Protein AF-F7J981-F1 (afdb_monomer)

Sequence (209 aa):
HSVEDIAQNRLSKEKLERLKTVKNGTRYGQSSLATAMTQVKLAASLSASLVWLTGGLGVVHLLIKETIPSWFLSTDKSDREQRPSDLVAELRGHALAYFVVLCGAFAWGVDSRSSASKRRRQAILGSHLEFIASVLDGKISVGCETATWRTYISGLVSLMVSCLPLWVTEIDTEVLKSVSSGLRKWGKEELAIVLLSLGGLRTMDYAAD

Secondary structure (DSSP, 8-state):
--HHHHHHHHHHHHHHHHTT-SS--SHHHHHHHHHHHHHHHHHHHHHHHHHHHHHHHHHHHHIIIIIHHHHHH----S-GGGPPPHHHHHHHHHHHHHHHHHHHHHHH-SS---HHHHHHHHHHHHHHHHHHHHHHTTSS---S-HHHHHHHHHHHHHHHHHH-HHHHTTS-HHHHHHHHHHHHTTT-HHHHHHHHHHTT--S-SSS--

Foldseek 3Di:
DPLCVLVVVVVVVVVVVVVPDPDDPPPPNVVSVVVSLVVLLVLLLVLLVCCCVPPNQVSLLCCQQPVVLVQFADQDPPDPPCDDDLVSLLSLLLSLLSNNVSNLCSRQNQPDPDPVSLVSLAVRVQNSLVSVLCVLVVVGDTNDDPSNNVSNLVSNLVCCLPRRLVSLCSYDLVSLQSSLSSCVVVVNNVSSVSSNVSPPNPPDPPPDD

Organism: Arabidopsis halleri subsp. gemmifera (NCBI:txid63677)

Solvent-accessible surface area (backbone atoms only — not comparable to full-atom values): 11299 Å² total; per-residue (Å²): 132,54,66,62,52,52,42,48,54,49,53,51,52,50,54,59,44,63,78,70,54,95,81,75,86,64,80,65,58,56,57,56,51,53,53,48,50,52,52,34,52,50,52,18,52,52,52,24,49,50,45,44,75,75,46,34,61,65,46,45,48,46,40,56,53,47,49,51,54,50,53,39,49,39,65,74,78,75,62,84,89,62,71,74,56,66,66,45,30,33,50,45,8,41,25,53,18,53,22,55,53,47,30,48,35,73,65,40,40,65,86,47,81,47,68,72,32,45,54,51,48,38,63,38,55,35,56,38,41,47,52,50,17,34,42,53,72,63,80,42,80,70,34,53,58,70,49,19,58,53,32,18,52,55,38,36,51,51,47,34,64,75,71,25,46,70,59,44,58,57,44,61,60,66,43,50,49,40,42,21,54,33,32,42,78,70,73,35,47,73,60,23,50,52,47,39,60,46,36,68,53,73,93,80,83,88,86,86,131

InterPro domains:
  IPR039638 Mediator of RNA polymerase II transcription subunit 33A/B [PTHR33739] (1-209)
  IPR060620 Mediator of RNA polymerase II transcription subunit 33, C-terminal domain [PF27769] (1-172)

Mean predicted aligned error: 9.16 Å

Radius of gyration: 18.72 Å; Cα contacts (8 Å, |Δi|>4): 218; chains: 1; bounding box: 54×53×45 Å

pLDDT: mean 84.15, std 17.32, range [34.09, 97.94]

Structure (mmCIF, N/CA/C/O backbone):
data_AF-F7J981-F1
#
_entry.id   AF-F7J981-F1
#
loop_
_atom_site.group_PDB
_atom_site.id
_atom_site.type_symbol
_atom_site.label_atom_id
_atom_site.label_alt_id
_atom_site.label_comp_id
_atom_site.label_asym_id
_atom_site.label_entity_id
_atom_site.label_seq_id
_atom_site.pdbx_PDB_ins_code
_atom_site.Cartn_x
_atom_site.Cartn_y
_atom_site.Cartn_z
_atom_site.occupancy
_atom_site.B_iso_or_equiv
_atom_site.auth_seq_id
_atom_site.auth_comp_id
_atom_site.auth_asym_id
_atom_site.auth_atom_id
_atom_site.pdbx_PDB_model_num
ATOM 1 N N . HIS A 1 1 ? -7.808 20.205 8.267 1.00 51.38 1 HIS A N 1
ATOM 2 C CA . HIS A 1 1 ? -8.357 18.957 7.705 1.00 51.38 1 HIS A CA 1
ATOM 3 C C . HIS A 1 1 ? -7.371 17.815 7.859 1.00 51.38 1 HIS A C 1
ATOM 5 O O . HIS A 1 1 ? -6.728 17.423 6.893 1.00 51.38 1 HIS A O 1
ATOM 11 N N . SER A 1 2 ? -7.276 17.289 9.085 1.00 75.75 2 SER A N 1
ATOM 12 C CA . SER A 1 2 ? -6.809 15.917 9.324 1.00 75.75 2 SER A CA 1
ATOM 13 C C . SER A 1 2 ? -7.890 14.904 8.907 1.00 75.75 2 SER A C 1
ATOM 15 O O . SER A 1 2 ? -9.028 15.280 8.599 1.00 75.75 2 SER A O 1
ATOM 17 N N . VAL A 1 3 ? -7.553 13.613 8.939 1.00 67.56 3 VAL A N 1
ATOM 18 C CA . VAL A 1 3 ? -8.527 12.515 8.811 1.00 67.56 3 VAL A CA 1
ATOM 19 C C . VAL A 1 3 ? -9.516 12.538 9.985 1.00 67.56 3 VAL A C 1
ATOM 21 O O . VAL A 1 3 ? -10.704 12.274 9.797 1.00 67.56 3 VAL A O 1
ATOM 24 N N . GLU A 1 4 ? -9.058 12.964 11.164 1.00 74.81 4 GLU A N 1
ATOM 25 C CA . GLU A 1 4 ? -9.865 13.293 12.341 1.00 74.81 4 GLU A CA 1
ATOM 26 C C . GLU A 1 4 ? -10.984 14.271 11.989 1.00 74.81 4 GLU A C 1
ATOM 28 O O . GLU A 1 4 ? -12.146 13.935 12.188 1.00 74.81 4 GLU A O 1
ATOM 33 N N . ASP A 1 5 ? -10.671 15.433 11.408 1.00 75.12 5 ASP A N 1
ATOM 34 C CA . ASP A 1 5 ? -11.667 16.453 11.054 1.00 75.12 5 ASP A CA 1
ATOM 35 C C . ASP A 1 5 ? -12.732 15.889 10.099 1.00 75.12 5 ASP A C 1
ATOM 37 O O . ASP A 1 5 ? -13.922 16.165 10.252 1.00 75.12 5 ASP A O 1
ATOM 41 N N . ILE A 1 6 ? -12.314 15.078 9.118 1.00 75.75 6 ILE A N 1
ATOM 42 C CA . ILE A 1 6 ? -13.204 14.431 8.138 1.00 75.75 6 ILE A CA 1
ATOM 43 C C . ILE A 1 6 ? -14.164 13.464 8.852 1.00 75.75 6 ILE A C 1
ATOM 45 O O . ILE A 1 6 ? -15.381 13.503 8.640 1.00 75.75 6 ILE A O 1
ATOM 49 N N . ALA A 1 7 ? -13.637 12.619 9.738 1.00 71.75 7 ALA A N 1
ATOM 50 C CA . ALA A 1 7 ? -14.422 11.633 10.470 1.00 71.75 7 ALA A CA 1
ATOM 51 C C . ALA A 1 7 ? -15.294 12.259 11.577 1.00 71.75 7 ALA A C 1
ATOM 53 O O . ALA A 1 7 ? -16.444 11.855 11.751 1.00 71.75 7 ALA A O 1
ATOM 54 N N . GLN A 1 8 ? -14.806 13.283 12.281 1.00 72.00 8 GLN A N 1
ATOM 55 C CA . GLN A 1 8 ? -15.567 14.047 13.274 1.00 72.00 8 GLN A CA 1
ATOM 56 C C . GLN A 1 8 ? -16.724 14.810 12.623 1.00 72.00 8 GLN A C 1
ATOM 58 O O . GLN A 1 8 ? -17.833 14.780 13.151 1.00 72.00 8 GLN A O 1
ATOM 63 N N . ASN A 1 9 ? -16.516 15.414 11.447 1.00 70.06 9 ASN A N 1
ATOM 64 C CA . ASN A 1 9 ? -17.574 16.083 10.681 1.00 70.06 9 ASN A CA 1
ATOM 65 C C . ASN A 1 9 ? -18.645 15.084 10.187 1.00 70.06 9 ASN A C 1
ATOM 67 O O . ASN A 1 9 ? -19.838 15.388 10.169 1.00 70.06 9 ASN A O 1
ATOM 71 N N . ARG A 1 10 ? -18.263 13.831 9.889 1.00 67.19 10 ARG A N 1
ATOM 72 C CA . ARG A 1 10 ? -19.236 12.743 9.685 1.00 67.19 10 ARG A CA 1
ATOM 73 C C . ARG A 1 10 ? -19.979 12.388 10.981 1.00 67.19 10 ARG A C 1
ATOM 75 O O . ARG A 1 10 ? -21.197 12.241 10.948 1.00 67.19 10 ARG A O 1
ATOM 82 N N . LEU A 1 11 ? -19.284 12.237 12.111 1.00 63.72 11 LEU A N 1
ATOM 83 C CA . LEU A 1 11 ? -19.888 11.854 13.398 1.00 63.72 11 LEU A CA 1
ATOM 84 C C . LEU A 1 11 ? -20.842 12.924 13.953 1.00 63.72 11 LEU A C 1
ATOM 86 O O . LEU A 1 11 ? -21.892 12.576 14.494 1.00 63.72 11 LEU A O 1
ATOM 90 N N . SER A 1 12 ? -20.521 14.211 13.799 1.00 64.12 12 SER A N 1
ATOM 91 C CA . SER A 1 12 ? -21.404 15.319 14.180 1.00 64.12 12 SER A CA 1
ATOM 92 C C . SER A 1 12 ? -22.647 15.363 13.291 1.00 64.12 12 SER A C 1
ATOM 94 O O . SER A 1 12 ? -23.761 15.433 13.812 1.00 64.12 12 SER A O 1
ATOM 96 N N . LYS A 1 13 ? -22.483 15.214 11.969 1.00 63.94 13 LYS A N 1
ATOM 97 C CA . LYS A 1 13 ? -23.593 15.122 11.012 1.00 63.94 13 LYS A CA 1
ATOM 98 C C . LYS A 1 13 ? -24.486 13.905 11.275 1.00 63.94 13 LYS A C 1
ATOM 100 O O . LYS A 1 13 ? -25.704 14.032 11.254 1.00 63.94 13 LYS A O 1
ATOM 105 N N . GLU A 1 14 ? -23.911 12.745 11.595 1.00 61.19 14 GLU A N 1
ATOM 106 C CA . GLU A 1 14 ? -24.690 11.549 11.936 1.00 61.19 14 GLU A CA 1
ATOM 107 C C . GLU A 1 14 ? -25.466 11.726 13.254 1.00 61.19 14 GLU A C 1
ATOM 109 O O . GLU A 1 14 ? -26.645 11.382 13.314 1.00 61.19 14 GLU A O 1
ATOM 114 N N . LYS A 1 15 ? -24.863 12.327 14.293 1.00 60.56 15 LYS A N 1
ATOM 115 C CA . LYS A 1 15 ? -25.572 12.675 15.541 1.00 60.56 15 LYS A CA 1
ATOM 116 C C . LYS A 1 15 ? -26.711 13.675 15.298 1.00 60.56 15 LYS A C 1
ATOM 118 O O . LYS A 1 15 ? -27.812 13.473 15.809 1.00 60.56 15 LYS A O 1
ATOM 123 N N . LEU A 1 16 ? -26.465 14.716 14.501 1.00 60.66 16 LEU A N 1
ATOM 124 C CA . LEU A 1 16 ? -27.442 15.763 14.186 1.00 60.66 16 LEU A CA 1
ATOM 125 C C . LEU A 1 16 ? -28.653 15.226 13.406 1.00 60.66 16 LEU A C 1
ATOM 127 O O . LEU A 1 16 ? -29.770 15.681 13.639 1.00 60.66 16 LEU A O 1
ATOM 131 N N . GLU A 1 17 ? -28.457 14.249 12.518 1.00 55.06 17 GLU A N 1
ATOM 132 C CA . GLU A 1 17 ? -29.555 13.634 11.761 1.00 55.06 17 GLU A CA 1
ATOM 133 C C . GLU A 1 17 ? -30.239 12.476 12.512 1.00 55.06 17 GLU A C 1
ATOM 135 O O . GLU A 1 17 ? -31.452 12.304 12.367 1.00 55.06 17 GLU A O 1
ATOM 140 N N . ARG A 1 18 ? -29.537 11.740 13.393 1.00 55.94 18 ARG A N 1
ATOM 141 C CA . ARG A 1 18 ? -30.171 10.787 14.336 1.00 55.94 18 ARG A CA 1
ATOM 142 C C . ARG A 1 18 ? -31.179 11.479 15.267 1.00 55.94 18 ARG A C 1
ATOM 144 O O . ARG A 1 18 ? -32.192 10.878 15.602 1.00 55.94 18 ARG A O 1
ATOM 151 N N . LEU A 1 19 ? -30.948 12.747 15.621 1.00 55.22 19 LEU A N 1
ATOM 152 C CA . LEU A 1 19 ? -31.900 13.589 16.366 1.00 55.22 19 LEU A CA 1
ATOM 153 C C . LEU A 1 19 ? -33.122 14.048 15.540 1.00 55.22 19 LEU A C 1
ATOM 155 O O . LEU A 1 19 ? -34.068 14.582 16.112 1.00 55.22 19 LEU A O 1
ATOM 159 N N . LYS A 1 20 ? -33.123 13.849 14.213 1.00 54.41 20 LYS A N 1
ATOM 160 C CA . LYS A 1 20 ? -34.198 14.284 13.299 1.00 54.41 20 LYS A CA 1
ATOM 161 C C . LYS A 1 20 ? -34.949 13.137 12.616 1.00 54.41 20 LYS A C 1
ATOM 163 O O . LYS A 1 20 ? -36.080 13.332 12.180 1.00 54.41 20 LYS A O 1
ATOM 168 N N . THR A 1 21 ? -34.338 11.957 12.462 1.00 45.12 21 THR A N 1
ATOM 169 C CA . THR A 1 21 ? -34.838 10.913 11.546 1.00 45.12 21 THR A CA 1
ATOM 170 C C . THR A 1 21 ? -35.186 9.589 12.228 1.00 45.12 21 THR A C 1
ATOM 172 O O . THR A 1 21 ? -34.428 8.628 12.222 1.00 45.12 21 THR A O 1
ATOM 175 N N . VAL A 1 22 ? -36.433 9.484 12.693 1.00 52.25 22 VAL A N 1
ATOM 176 C CA . VAL A 1 22 ? -37.041 8.213 13.147 1.00 52.25 22 VAL A CA 1
ATOM 177 C C . VAL A 1 22 ? -37.506 7.324 11.965 1.00 52.25 22 VAL A C 1
ATOM 179 O O . VAL A 1 22 ? -37.955 6.204 12.179 1.00 52.25 22 VAL A O 1
ATOM 182 N N . LYS A 1 23 ? -37.415 7.786 10.698 1.00 50.34 23 LYS A N 1
ATOM 183 C CA . LYS A 1 23 ? -38.175 7.187 9.572 1.00 50.34 23 LYS A CA 1
ATOM 184 C C . LYS A 1 23 ? -37.406 6.656 8.340 1.00 50.34 23 LYS A C 1
ATOM 186 O O . LYS A 1 23 ? -38.011 5.910 7.582 1.00 50.34 23 LYS A O 1
ATOM 191 N N . ASN A 1 24 ? -36.128 6.981 8.093 1.00 48.69 24 ASN A N 1
ATOM 192 C CA . ASN A 1 24 ? -35.424 6.562 6.853 1.00 48.69 24 ASN A CA 1
ATOM 193 C C . ASN A 1 24 ? -33.933 6.224 7.084 1.00 48.69 24 ASN A C 1
ATOM 195 O O . ASN A 1 24 ? -33.072 7.091 6.970 1.00 48.69 24 ASN A O 1
ATOM 199 N N . GLY A 1 25 ? -33.619 4.959 7.396 1.00 49.47 25 GLY A N 1
ATOM 200 C CA . GLY A 1 25 ? -32.324 4.584 7.992 1.00 49.47 25 GLY A CA 1
ATOM 201 C C . GLY A 1 25 ? -31.138 4.242 7.070 1.00 49.47 25 GLY A C 1
ATOM 202 O O . GLY A 1 25 ? -30.007 4.274 7.544 1.00 49.47 25 GLY A O 1
ATOM 203 N N . THR A 1 26 ? -31.331 3.891 5.790 1.00 52.47 26 THR A N 1
ATOM 204 C CA . THR A 1 26 ? -30.270 3.207 5.001 1.00 52.47 26 THR A CA 1
ATOM 205 C C . THR A 1 26 ? -29.599 4.046 3.906 1.00 52.47 26 THR A C 1
ATOM 207 O O . THR A 1 26 ? -28.371 4.078 3.829 1.00 52.47 26 THR A O 1
ATOM 210 N N . ARG A 1 27 ? -30.356 4.761 3.059 1.00 48.97 27 ARG A N 1
ATOM 211 C CA . ARG A 1 27 ? -29.793 5.457 1.875 1.00 48.97 27 ARG A CA 1
ATOM 212 C C . ARG A 1 27 ? -28.850 6.633 2.187 1.00 48.97 27 ARG A C 1
ATOM 214 O O . ARG A 1 27 ? -28.020 6.966 1.347 1.00 48.97 27 ARG A O 1
ATOM 221 N N . TYR A 1 28 ? -28.952 7.264 3.359 1.00 47.00 28 TYR A N 1
ATOM 222 C CA . TYR A 1 28 ? -28.184 8.482 3.681 1.00 47.00 28 TYR A CA 1
ATOM 223 C C . TYR A 1 28 ? -26.771 8.207 4.239 1.00 47.00 28 TYR A C 1
ATOM 225 O O . TYR A 1 28 ? -25.877 9.042 4.113 1.00 47.0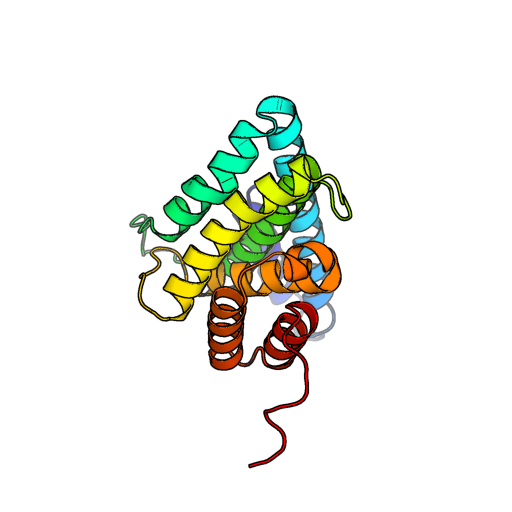0 28 TYR A O 1
ATOM 233 N N . GLY A 1 29 ? -26.527 7.024 4.817 1.00 56.34 29 GLY A N 1
ATOM 234 C CA . GLY A 1 29 ? -25.206 6.670 5.355 1.00 56.34 29 GLY A CA 1
ATOM 235 C C . GLY A 1 29 ? -24.142 6.469 4.268 1.00 56.34 29 GLY A C 1
ATOM 236 O O . GLY A 1 29 ? -22.991 6.878 4.435 1.00 56.34 29 GLY A O 1
ATOM 237 N N . GLN A 1 30 ? -24.536 5.886 3.130 1.00 56.22 30 GLN A N 1
ATOM 238 C CA . GLN A 1 30 ? -23.632 5.570 2.018 1.00 56.22 30 GLN A CA 1
ATOM 239 C C . GLN A 1 30 ? -23.119 6.823 1.296 1.00 56.22 30 GLN A C 1
ATOM 241 O O . GLN A 1 30 ? -21.927 6.906 0.998 1.00 56.22 30 GLN A O 1
ATOM 246 N N . SER A 1 31 ? -23.973 7.829 1.068 1.00 60.16 31 SER A N 1
ATOM 247 C CA . SER A 1 31 ? -23.547 9.089 0.443 1.00 60.16 31 SER A CA 1
ATOM 248 C C . SER A 1 31 ? -22.525 9.831 1.308 1.00 60.16 31 SER A C 1
ATOM 250 O O . SER A 1 31 ? -21.524 10.317 0.786 1.00 60.16 31 SER A O 1
ATOM 252 N N . SER A 1 32 ? -22.700 9.834 2.635 1.00 74.75 32 SER A N 1
ATOM 253 C CA . SER A 1 32 ? -21.731 10.447 3.550 1.00 74.75 32 SER A CA 1
ATOM 254 C C . SER A 1 32 ? -20.385 9.711 3.599 1.00 74.75 32 SER A C 1
ATOM 256 O O . SER A 1 32 ? -19.359 10.364 3.796 1.00 74.75 32 SER A O 1
ATOM 258 N N . LEU A 1 33 ? -20.360 8.383 3.422 1.00 79.31 33 LEU A N 1
ATOM 259 C CA . LEU A 1 33 ? -19.111 7.618 3.314 1.00 79.31 33 LEU A CA 1
ATOM 260 C C . LEU A 1 33 ? -18.395 7.901 1.985 1.00 79.31 33 LEU A C 1
ATOM 262 O O . LEU A 1 33 ? -17.182 8.106 1.977 1.00 79.31 33 LEU A O 1
ATOM 266 N N . ALA A 1 34 ? -19.139 7.989 0.878 1.00 82.81 34 ALA A N 1
ATOM 267 C CA . ALA A 1 34 ? -18.585 8.369 -0.420 1.00 82.81 34 ALA A CA 1
ATOM 268 C C . ALA A 1 34 ? -17.949 9.772 -0.381 1.00 82.81 34 ALA A C 1
ATOM 270 O O . ALA A 1 34 ? -16.833 9.949 -0.867 1.00 82.81 34 ALA A O 1
ATOM 271 N N . THR A 1 35 ? -18.595 10.755 0.265 1.00 86.12 35 THR A N 1
ATOM 272 C CA . THR A 1 35 ? -18.009 12.094 0.470 1.00 86.12 35 THR A CA 1
ATOM 273 C C . THR A 1 35 ? -16.707 12.040 1.276 1.00 86.12 35 THR A C 1
ATOM 275 O O . THR A 1 35 ? -15.719 12.644 0.858 1.00 86.12 35 THR A O 1
ATOM 278 N N . ALA A 1 36 ? -16.676 11.293 2.387 1.00 86.44 36 ALA A N 1
ATOM 279 C CA . ALA A 1 36 ? -15.470 11.139 3.204 1.00 86.44 36 ALA A CA 1
ATOM 280 C C . ALA A 1 36 ? -14.321 10.478 2.417 1.00 86.44 36 ALA A C 1
ATOM 282 O O . ALA A 1 36 ? -13.186 10.945 2.480 1.00 86.44 36 ALA A O 1
ATOM 283 N N . MET A 1 37 ? -14.615 9.458 1.602 1.00 91.06 37 MET A N 1
ATOM 284 C CA . MET A 1 37 ? -13.621 8.827 0.725 1.00 91.06 37 MET A CA 1
ATOM 285 C C . MET A 1 37 ? -13.095 9.774 -0.356 1.00 91.06 37 MET A C 1
ATOM 287 O O . MET A 1 37 ? -11.898 9.763 -0.636 1.00 91.06 37 MET A O 1
ATOM 291 N N . THR A 1 38 ? -13.937 10.628 -0.944 1.00 92.31 38 THR A N 1
ATOM 292 C CA . THR A 1 38 ? -13.471 11.661 -1.885 1.00 92.31 38 THR A CA 1
ATOM 293 C C . THR A 1 38 ? -12.537 12.659 -1.197 1.00 92.31 38 THR A C 1
ATOM 295 O O . THR A 1 38 ? -11.486 12.977 -1.747 1.00 92.31 38 THR A O 1
ATOM 298 N N . GLN A 1 39 ? -12.852 13.095 0.028 1.00 91.19 39 GLN A N 1
ATOM 299 C CA . GLN A 1 39 ? -11.969 13.969 0.815 1.00 91.19 39 GLN A CA 1
ATOM 300 C C . GLN A 1 39 ? -10.638 13.286 1.170 1.00 91.19 39 GLN A C 1
ATOM 302 O O . GLN A 1 39 ? -9.585 13.900 1.011 1.00 91.19 39 GLN A O 1
ATOM 307 N N . VAL A 1 40 ? -10.663 12.006 1.556 1.00 93.38 40 VAL A N 1
ATOM 308 C CA . VAL A 1 40 ? -9.457 11.194 1.805 1.00 93.38 40 VAL A CA 1
ATOM 309 C C . VAL A 1 40 ? -8.580 11.074 0.554 1.00 93.38 40 VAL A C 1
ATOM 311 O O . VAL A 1 40 ? -7.372 11.289 0.639 1.00 93.38 40 VAL A O 1
ATOM 314 N N . LYS A 1 41 ? -9.163 10.794 -0.621 1.00 94.56 41 LYS A N 1
ATOM 315 C CA . LYS A 1 41 ? -8.414 10.720 -1.890 1.00 94.56 41 LYS A CA 1
ATOM 316 C C . LYS A 1 41 ? -7.804 12.067 -2.277 1.00 94.56 41 LYS A C 1
ATOM 318 O O . LYS A 1 41 ? -6.643 12.108 -2.677 1.00 94.56 41 LYS A O 1
ATOM 323 N N . LEU A 1 42 ? -8.555 13.161 -2.123 1.00 96.31 42 LEU A N 1
ATOM 324 C CA . LEU A 1 42 ? -8.059 14.516 -2.380 1.00 96.31 42 LEU A CA 1
ATOM 325 C C . LEU A 1 42 ? -6.882 14.856 -1.456 1.00 96.31 42 LEU A C 1
ATOM 327 O O . LEU A 1 42 ? -5.823 15.232 -1.955 1.00 96.31 42 LEU A O 1
ATOM 331 N N . ALA A 1 43 ? -7.020 14.636 -0.145 1.00 95.31 43 ALA A N 1
ATOM 332 C CA . ALA A 1 43 ? -5.949 14.856 0.827 1.00 95.31 43 ALA A CA 1
ATOM 333 C C . ALA A 1 43 ? -4.698 14.016 0.508 1.00 95.31 43 ALA A C 1
ATOM 335 O O . ALA A 1 43 ? -3.597 14.557 0.441 1.00 95.31 43 ALA A O 1
ATOM 336 N N . ALA A 1 44 ? -4.865 12.720 0.220 1.00 96.38 44 ALA A N 1
ATOM 337 C CA . ALA A 1 44 ? -3.766 11.840 -0.176 1.00 96.38 44 ALA A CA 1
ATOM 338 C C . ALA A 1 44 ? -3.061 12.311 -1.463 1.00 96.38 44 ALA A C 1
ATOM 340 O O . ALA A 1 44 ? -1.833 12.287 -1.529 1.00 96.38 44 ALA A O 1
ATOM 341 N N . SER A 1 45 ? -3.815 12.784 -2.464 1.00 96.50 45 SER A N 1
ATOM 342 C CA . SER A 1 45 ? -3.252 13.302 -3.719 1.00 96.50 45 SER A CA 1
ATOM 343 C C . SER A 1 45 ? -2.510 14.631 -3.552 1.00 96.50 45 SER A C 1
ATOM 345 O O . SER A 1 45 ? -1.443 14.811 -4.143 1.00 96.50 45 SER A O 1
ATOM 347 N N . LEU A 1 46 ? -3.014 15.528 -2.696 1.00 97.19 46 LEU A N 1
ATOM 348 C CA . LEU A 1 46 ? -2.352 16.784 -2.349 1.00 97.19 46 LEU A CA 1
ATOM 349 C C . LEU A 1 46 ? -1.033 16.503 -1.619 1.00 97.19 46 LEU A C 1
ATOM 351 O O . LEU A 1 46 ? 0.014 16.988 -2.041 1.00 97.19 46 LEU A O 1
ATOM 355 N N . SER A 1 47 ? -1.066 15.660 -0.582 1.00 95.44 47 SER A N 1
ATOM 356 C CA . SER A 1 47 ? 0.123 15.269 0.182 1.00 95.44 47 SER A CA 1
ATOM 357 C C . SER A 1 47 ? 1.164 14.561 -0.686 1.00 95.44 47 SER A C 1
ATOM 359 O O . SER A 1 47 ? 2.345 14.885 -0.593 1.00 95.44 47 SER A O 1
ATOM 361 N N . ALA A 1 48 ? 0.754 13.644 -1.571 1.00 97.00 48 ALA A N 1
ATOM 362 C CA . ALA A 1 48 ? 1.675 12.976 -2.493 1.00 97.00 48 ALA A CA 1
ATOM 363 C C . ALA A 1 48 ? 2.331 13.964 -3.472 1.00 97.00 48 ALA A C 1
ATOM 365 O O . ALA A 1 48 ? 3.534 13.885 -3.720 1.00 97.00 48 ALA A O 1
ATOM 366 N N . SER A 1 49 ? 1.558 14.930 -3.980 1.00 96.19 49 SER A N 1
ATOM 367 C CA . SER A 1 49 ? 2.069 15.981 -4.869 1.00 96.19 49 SER A CA 1
ATOM 368 C C . SER A 1 49 ? 3.053 16.900 -4.141 1.00 96.19 49 SER A C 1
ATOM 370 O O . SER A 1 49 ? 4.115 17.202 -4.677 1.00 96.19 49 SER A O 1
ATOM 372 N N . LEU A 1 50 ? 2.749 17.298 -2.901 1.00 96.06 50 LEU A N 1
ATOM 373 C CA . LEU A 1 50 ? 3.635 18.117 -2.068 1.00 96.06 50 LEU A CA 1
ATOM 374 C C . LEU A 1 50 ? 4.945 17.389 -1.738 1.00 96.06 50 LEU A C 1
ATOM 376 O O . LEU A 1 50 ? 6.015 17.972 -1.908 1.00 96.06 50 LEU A O 1
ATOM 380 N N . VAL A 1 51 ? 4.885 16.118 -1.327 1.00 96.25 51 VAL A N 1
ATOM 381 C CA . VAL A 1 51 ? 6.078 15.298 -1.047 1.00 96.25 51 VAL A CA 1
ATOM 382 C C . VAL A 1 51 ? 6.949 15.149 -2.295 1.00 96.25 51 VAL A C 1
ATOM 384 O O . VAL A 1 51 ? 8.163 15.333 -2.218 1.00 96.25 51 VAL A O 1
ATOM 387 N N . TRP A 1 52 ? 6.343 14.880 -3.454 1.00 94.31 52 TRP A N 1
ATOM 388 C CA . TRP A 1 52 ? 7.079 14.770 -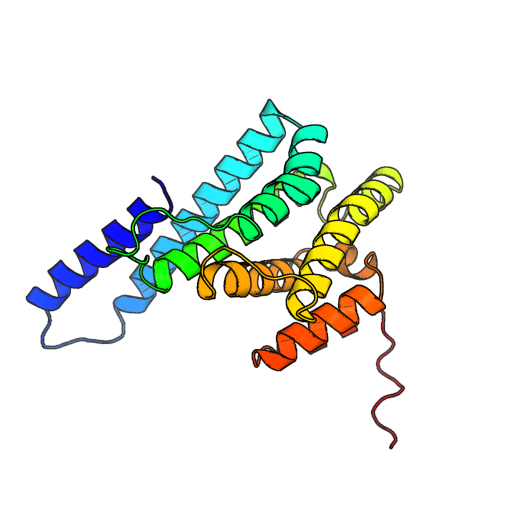4.711 1.00 94.31 52 TRP A CA 1
ATOM 389 C C . TRP A 1 52 ? 7.711 16.098 -5.152 1.00 94.31 52 TRP A C 1
ATOM 391 O O . TRP A 1 52 ? 8.886 16.121 -5.507 1.00 94.31 52 TRP A O 1
ATOM 401 N N . LEU A 1 53 ? 6.975 17.211 -5.092 1.00 93.94 53 LEU A N 1
ATOM 402 C CA . LEU A 1 53 ? 7.462 18.518 -5.550 1.00 93.94 53 LEU A CA 1
ATOM 403 C C . LEU A 1 53 ? 8.505 19.152 -4.616 1.00 93.94 53 LEU A C 1
ATOM 405 O O . LEU A 1 53 ? 9.352 19.902 -5.091 1.00 93.94 53 LEU A O 1
ATOM 409 N N . THR A 1 54 ? 8.459 18.868 -3.309 1.00 92.56 54 THR A N 1
ATOM 410 C CA . THR A 1 54 ? 9.392 19.454 -2.322 1.00 92.56 54 THR A CA 1
ATOM 411 C C . THR A 1 54 ? 10.574 18.546 -1.977 1.00 92.56 54 THR A C 1
ATOM 413 O O . THR A 1 54 ? 11.671 19.045 -1.746 1.00 92.56 54 THR A O 1
ATOM 416 N N . GLY A 1 55 ? 10.371 17.224 -1.947 1.00 89.88 55 GLY A N 1
ATOM 417 C CA . GLY A 1 55 ? 11.375 16.241 -1.521 1.00 89.88 55 GLY A CA 1
ATOM 418 C C . GLY A 1 55 ? 11.809 15.238 -2.597 1.00 89.88 55 GLY A C 1
ATOM 419 O O . GLY A 1 55 ? 12.801 14.525 -2.416 1.00 89.88 55 GLY A O 1
ATOM 420 N N . GLY A 1 56 ? 11.089 15.173 -3.720 1.00 92.69 56 GLY A N 1
ATOM 421 C CA . GLY A 1 56 ? 11.426 14.334 -4.866 1.00 92.69 56 GLY A CA 1
ATOM 422 C C . GLY A 1 56 ? 11.605 12.850 -4.536 1.00 92.69 56 GLY A C 1
ATOM 423 O O . GLY A 1 56 ? 10.985 12.283 -3.633 1.00 92.69 56 GLY A O 1
ATOM 424 N N . LEU A 1 57 ? 12.487 12.207 -5.301 1.00 92.69 57 LEU A N 1
ATOM 425 C CA . LEU A 1 57 ? 12.725 10.764 -5.246 1.00 92.69 57 LEU A CA 1
ATOM 426 C C . LEU A 1 57 ? 13.224 10.285 -3.873 1.00 92.69 57 LEU A C 1
ATOM 428 O O . LEU A 1 57 ? 12.774 9.248 -3.393 1.00 92.69 57 LEU A O 1
ATOM 432 N N . GLY A 1 58 ? 14.127 11.043 -3.242 1.00 93.81 58 GLY A N 1
ATOM 433 C CA . GLY A 1 58 ? 14.741 10.663 -1.967 1.00 93.81 58 GLY A CA 1
ATOM 434 C C . GLY A 1 58 ? 13.735 10.620 -0.819 1.00 93.81 58 GLY A C 1
ATOM 435 O O . GLY A 1 58 ? 13.690 9.635 -0.083 1.00 93.81 58 GLY A O 1
ATOM 436 N N . VAL A 1 59 ? 12.874 11.638 -0.707 1.00 95.19 59 VAL A N 1
ATOM 437 C CA . VAL A 1 59 ? 11.848 11.675 0.348 1.00 95.19 59 VAL A CA 1
ATOM 438 C C . VAL A 1 59 ? 10.754 10.637 0.099 1.00 95.19 59 VAL A C 1
ATOM 440 O O . VAL A 1 59 ? 10.313 10.013 1.057 1.00 95.19 59 VAL A O 1
ATOM 443 N N . VAL A 1 60 ? 10.368 10.354 -1.154 1.00 96.06 60 VAL A N 1
ATOM 444 C CA . VAL A 1 60 ? 9.446 9.234 -1.441 1.00 96.06 60 VAL A CA 1
ATOM 445 C C . VAL A 1 60 ? 10.047 7.883 -1.031 1.00 96.06 60 VAL A C 1
ATOM 447 O O . VAL A 1 60 ? 9.336 7.040 -0.487 1.00 96.06 60 VAL A O 1
ATOM 450 N N . HIS A 1 61 ? 11.346 7.658 -1.255 1.00 95.00 61 HIS A N 1
ATOM 451 C CA . HIS A 1 61 ? 11.999 6.397 -0.874 1.00 95.00 61 HIS A CA 1
ATOM 452 C C . HIS A 1 61 ? 12.108 6.251 0.644 1.00 95.00 61 HIS A C 1
ATOM 454 O O . HIS A 1 61 ? 11.758 5.195 1.167 1.00 95.00 61 HIS A O 1
ATOM 460 N N . LEU A 1 62 ? 12.502 7.317 1.348 1.00 96.00 62 LEU A N 1
ATOM 461 C CA . LEU A 1 62 ? 12.531 7.366 2.813 1.00 96.00 62 LEU A CA 1
ATOM 462 C C . LEU A 1 62 ? 11.134 7.150 3.419 1.00 96.00 62 LEU A C 1
ATOM 464 O O . LEU A 1 62 ? 10.979 6.353 4.343 1.00 96.00 62 LEU A O 1
ATOM 468 N N . LEU A 1 63 ? 10.115 7.812 2.859 1.00 96.19 63 LEU A N 1
ATOM 469 C CA . LEU A 1 63 ? 8.721 7.701 3.284 1.00 96.19 63 LEU A CA 1
ATOM 470 C C . LEU A 1 63 ? 8.233 6.251 3.226 1.00 96.19 63 LEU A C 1
ATOM 472 O O . LEU A 1 63 ? 7.724 5.733 4.218 1.00 96.19 63 LEU A O 1
ATOM 476 N N . ILE A 1 64 ? 8.371 5.612 2.060 1.00 96.12 64 ILE A N 1
ATOM 477 C CA . ILE A 1 64 ? 7.828 4.270 1.824 1.00 96.12 64 ILE A CA 1
ATOM 478 C C . ILE A 1 64 ? 8.634 3.217 2.590 1.00 96.12 64 ILE A C 1
ATOM 480 O O . ILE A 1 64 ? 8.031 2.356 3.219 1.00 96.12 64 ILE A O 1
ATOM 484 N N . LYS A 1 65 ? 9.972 3.287 2.566 1.00 94.94 65 LYS A N 1
ATOM 485 C CA . LYS A 1 65 ? 10.824 2.240 3.147 1.00 94.94 65 LYS A CA 1
ATOM 486 C C . LYS A 1 65 ? 10.989 2.347 4.664 1.00 94.94 65 LYS A C 1
ATOM 488 O O . LYS A 1 65 ? 11.031 1.321 5.329 1.00 94.94 65 LYS A O 1
ATOM 493 N N . GLU A 1 66 ? 11.100 3.559 5.207 1.00 93.81 66 GLU A N 1
ATOM 494 C CA . GLU A 1 66 ? 11.475 3.766 6.613 1.00 93.81 66 GLU A CA 1
ATOM 495 C C . GLU A 1 66 ? 10.337 4.414 7.417 1.00 93.81 66 GLU A C 1
ATOM 497 O O . GLU A 1 66 ? 9.942 3.894 8.461 1.00 93.81 66 GLU A O 1
ATOM 502 N N . THR A 1 67 ? 9.770 5.534 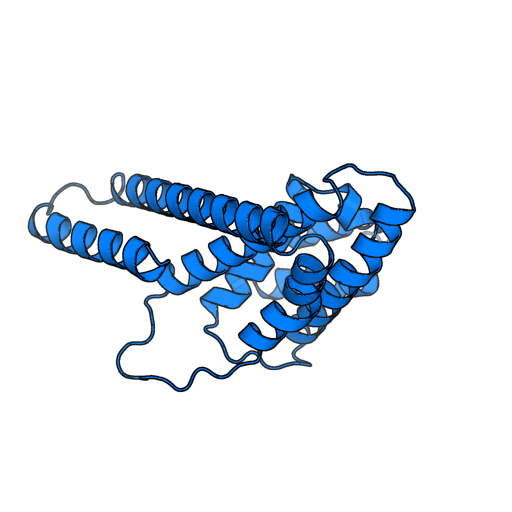6.947 1.00 95.19 67 THR A N 1
ATOM 503 C CA . THR A 1 67 ? 8.809 6.329 7.739 1.00 95.19 67 THR A CA 1
ATOM 504 C C . THR A 1 67 ? 7.482 5.607 7.964 1.00 95.19 67 THR A C 1
ATOM 506 O O . THR A 1 67 ? 6.994 5.576 9.092 1.00 95.19 67 THR A O 1
ATOM 509 N N . ILE A 1 68 ? 6.893 5.014 6.921 1.00 94.69 68 ILE A N 1
ATOM 510 C CA . ILE A 1 68 ? 5.601 4.321 7.021 1.00 94.69 68 ILE A CA 1
ATOM 511 C C . ILE A 1 68 ? 5.710 3.037 7.873 1.00 94.69 68 ILE A C 1
ATOM 513 O O . ILE A 1 68 ? 4.912 2.897 8.803 1.00 94.69 68 ILE A O 1
ATOM 517 N N . PRO A 1 69 ? 6.703 2.142 7.674 1.00 94.69 69 PRO A N 1
ATOM 518 C CA . PRO A 1 69 ? 6.955 1.034 8.598 1.00 94.69 69 PRO A CA 1
ATOM 519 C C . PRO A 1 69 ? 7.221 1.486 10.039 1.00 94.69 69 PRO A C 1
ATOM 521 O O . PRO A 1 69 ? 6.610 0.948 10.962 1.00 94.69 69 PRO A O 1
ATOM 524 N N . SER A 1 70 ? 8.043 2.522 10.252 1.00 93.31 70 SER A N 1
ATOM 525 C CA . SER A 1 70 ? 8.308 3.061 11.599 1.00 93.31 70 SER A CA 1
ATOM 526 C C . SER A 1 70 ? 7.041 3.586 12.279 1.00 93.31 70 SER A C 1
ATOM 528 O O . SER A 1 70 ? 6.852 3.377 13.478 1.00 93.31 70 SER A O 1
ATOM 530 N N . TRP A 1 71 ? 6.142 4.228 11.526 1.00 92.00 71 TRP A N 1
ATOM 531 C CA . TRP A 1 71 ? 4.849 4.684 12.038 1.00 92.00 71 TRP A CA 1
ATOM 532 C C . TRP A 1 71 ? 3.936 3.514 12.430 1.00 92.00 71 TRP A C 1
ATOM 534 O O . TRP A 1 71 ? 3.327 3.549 13.495 1.00 92.00 71 TRP A O 1
ATOM 544 N N . PHE A 1 72 ? 3.897 2.436 11.638 1.00 92.12 72 PHE A N 1
ATOM 545 C CA . PHE A 1 72 ? 3.157 1.223 12.005 1.00 92.12 72 PHE A CA 1
ATOM 546 C C . PHE A 1 72 ? 3.735 0.516 13.241 1.00 92.12 72 PHE A C 1
ATOM 548 O O . PHE A 1 72 ? 2.972 0.007 14.062 1.00 92.12 72 PHE A O 1
ATOM 555 N N . LEU A 1 73 ? 5.062 0.489 13.394 1.00 90.94 73 LEU A N 1
ATOM 556 C CA . LEU A 1 73 ? 5.748 -0.086 14.559 1.00 90.94 73 LEU A CA 1
ATOM 557 C C . LEU A 1 73 ? 5.604 0.767 15.829 1.00 90.94 73 LEU A C 1
ATOM 559 O O . LEU A 1 73 ? 5.674 0.239 16.939 1.00 90.94 73 LEU A O 1
ATOM 563 N N . SER A 1 74 ? 5.404 2.078 15.683 1.00 86.75 74 SER A N 1
ATOM 564 C CA . SER A 1 74 ? 5.283 3.003 16.809 1.00 86.75 74 SER A CA 1
ATOM 565 C C . SER A 1 74 ? 4.053 2.676 17.656 1.00 86.75 74 SER A C 1
ATOM 567 O O . SER A 1 74 ? 2.915 2.782 17.204 1.00 86.75 74 SER A O 1
ATOM 569 N N . THR A 1 75 ? 4.272 2.305 18.920 1.00 66.06 75 THR A N 1
ATOM 570 C CA . THR A 1 75 ? 3.186 2.226 19.902 1.00 66.06 75 THR A CA 1
ATOM 571 C C . THR A 1 75 ? 2.800 3.643 20.304 1.00 66.06 75 THR A C 1
ATOM 573 O O . THR A 1 75 ? 3.458 4.229 21.170 1.00 66.06 75 THR A O 1
ATOM 576 N N . ASP A 1 76 ? 1.750 4.195 19.702 1.00 58.91 76 ASP A N 1
ATOM 577 C CA . ASP A 1 76 ? 1.157 5.411 20.244 1.00 58.91 76 ASP A CA 1
ATOM 578 C C . ASP A 1 76 ? 0.522 5.075 21.602 1.00 58.91 76 ASP A C 1
ATOM 580 O O . ASP A 1 76 ? -0.350 4.209 21.721 1.00 58.91 76 ASP A O 1
ATOM 584 N N . LYS A 1 77 ? 1.059 5.696 22.652 1.00 51.25 77 LYS A N 1
ATOM 585 C CA . LYS A 1 77 ? 0.623 5.516 24.042 1.00 51.25 77 LYS A CA 1
ATOM 586 C C . LYS A 1 77 ? -0.237 6.683 24.525 1.00 51.25 77 LYS A C 1
ATOM 588 O O . LYS A 1 77 ? -0.636 6.661 25.689 1.00 51.25 77 LYS A O 1
ATOM 593 N N . SER A 1 78 ? -0.501 7.680 23.675 1.00 44.72 78 SER A N 1
ATOM 594 C CA . SER A 1 78 ? -1.358 8.807 24.031 1.00 44.72 78 SER A CA 1
ATOM 595 C C . SER A 1 78 ? -2.816 8.361 24.220 1.00 44.72 78 SER A C 1
ATOM 597 O O . SER A 1 78 ? -3.358 7.553 23.468 1.00 44.72 78 SER A O 1
ATOM 599 N N . ASP A 1 79 ? -3.396 8.830 25.322 1.00 43.66 79 ASP A N 1
ATOM 600 C CA . ASP A 1 79 ? -4.801 8.804 25.732 1.00 43.66 79 ASP A CA 1
ATOM 601 C C . ASP A 1 79 ? -5.667 7.617 25.277 1.00 43.66 79 ASP A C 1
ATOM 603 O O . ASP A 1 79 ? -6.531 7.689 24.398 1.00 43.66 79 ASP A O 1
ATOM 607 N N . ARG A 1 80 ? -5.563 6.535 26.062 1.00 46.34 80 ARG A N 1
ATOM 608 C CA . ARG A 1 80 ? -6.529 5.417 26.085 1.00 46.34 80 ARG A CA 1
ATOM 609 C C . ARG A 1 80 ? -7.988 5.846 26.322 1.00 46.34 80 ARG A C 1
ATOM 611 O O . ARG A 1 80 ? -8.882 5.030 26.109 1.00 46.34 80 ARG A O 1
ATOM 618 N N . GLU A 1 81 ? -8.236 7.082 26.753 1.00 45.88 81 GLU A N 1
ATOM 619 C CA . GLU A 1 81 ? -9.573 7.626 27.022 1.00 45.88 81 GLU A CA 1
ATOM 620 C C . GLU A 1 81 ? -10.409 7.864 25.756 1.00 45.88 81 GLU A C 1
ATOM 622 O O . GLU A 1 81 ? -11.638 7.938 25.833 1.00 45.88 81 GLU A O 1
ATOM 627 N N . GLN A 1 82 ? -9.786 7.954 24.573 1.00 51.28 82 GLN A N 1
ATOM 628 C CA . GLN A 1 82 ? -10.523 8.171 23.327 1.00 51.28 82 GLN A CA 1
ATOM 629 C C . GLN A 1 82 ? -9.928 7.404 22.138 1.00 51.28 82 GLN A C 1
ATOM 631 O O . GLN A 1 82 ? -9.531 7.982 21.127 1.00 51.28 82 GLN A O 1
ATOM 636 N N . ARG A 1 83 ? -9.925 6.064 22.234 1.00 57.31 83 ARG A N 1
ATOM 637 C CA . ARG A 1 83 ? -9.618 5.184 21.092 1.00 57.31 83 ARG A CA 1
ATOM 638 C C . ARG A 1 83 ? -10.434 5.641 19.866 1.00 57.31 83 ARG A C 1
ATOM 640 O O . ARG A 1 83 ? -11.663 5.697 19.974 1.00 57.31 83 ARG A O 1
ATOM 647 N N . PRO A 1 84 ? -9.796 5.975 18.727 1.00 59.59 84 PRO A N 1
ATOM 648 C CA . PRO A 1 84 ? -10.511 6.488 17.565 1.00 59.59 84 PRO A CA 1
ATOM 649 C C . PRO A 1 84 ? -11.565 5.479 17.104 1.00 59.59 84 PRO A C 1
ATOM 651 O O . PRO A 1 84 ? -11.349 4.267 17.176 1.00 59.59 84 PRO A O 1
ATOM 654 N N . SER A 1 85 ? -12.726 5.972 16.660 1.00 76.06 85 SER A N 1
ATOM 655 C CA . SER A 1 85 ? -13.782 5.082 16.172 1.00 76.06 85 SER A CA 1
ATOM 656 C C . SER A 1 85 ? -13.292 4.310 14.949 1.00 76.06 85 SER A C 1
ATOM 658 O O . SER A 1 85 ? -12.477 4.818 14.181 1.00 76.06 85 SER A O 1
ATOM 660 N N . ASP A 1 86 ? -13.788 3.086 14.766 1.00 79.62 86 ASP A N 1
ATOM 661 C CA . ASP A 1 86 ? -13.246 2.128 13.787 1.00 79.62 86 ASP A CA 1
ATOM 662 C C . ASP A 1 86 ? -13.145 2.731 12.370 1.00 79.62 86 ASP A C 1
ATOM 664 O O . ASP A 1 86 ? -12.140 2.590 11.682 1.00 79.62 86 ASP A O 1
ATOM 668 N N . LEU A 1 87 ? -14.128 3.556 11.996 1.00 85.12 87 LEU A N 1
ATOM 669 C CA . LEU A 1 87 ? -14.151 4.299 10.736 1.00 85.12 87 LEU A CA 1
ATOM 670 C C . LEU A 1 87 ? -13.035 5.358 10.592 1.00 85.12 87 LEU A C 1
ATOM 672 O O . LEU A 1 87 ? -12.586 5.614 9.478 1.00 85.12 87 LEU A O 1
ATOM 676 N N . VAL A 1 88 ? -12.578 6.000 11.674 1.00 86.12 88 VAL A N 1
ATOM 677 C CA . VAL A 1 88 ? -11.406 6.903 11.634 1.00 86.12 88 VAL A CA 1
ATOM 678 C C . VAL A 1 88 ? -10.169 6.092 11.247 1.00 86.12 88 VAL A C 1
ATOM 680 O O . VAL A 1 88 ? -9.411 6.510 10.376 1.00 86.12 88 VAL A O 1
ATOM 683 N N . ALA A 1 89 ? -9.997 4.919 11.859 1.00 88.88 89 ALA A N 1
ATOM 684 C CA . ALA A 1 89 ? -8.901 4.000 11.577 1.00 88.88 89 ALA A CA 1
ATOM 685 C C . ALA A 1 89 ? -8.975 3.447 10.136 1.00 88.88 89 ALA A C 1
ATOM 687 O O . ALA A 1 89 ? -7.980 3.487 9.412 1.00 88.88 89 ALA A O 1
ATOM 688 N N . GLU A 1 90 ? -10.156 3.048 9.653 1.00 90.88 90 GLU A N 1
ATOM 689 C CA . GLU A 1 90 ? -10.369 2.689 8.240 1.00 90.88 90 GLU A CA 1
ATOM 690 C C . GLU A 1 90 ? -10.003 3.841 7.285 1.00 90.88 90 GLU A C 1
ATOM 692 O O . GLU A 1 90 ? -9.245 3.648 6.331 1.00 90.88 90 GLU A O 1
ATOM 697 N N . LEU A 1 91 ? -10.496 5.061 7.540 1.00 91.19 91 LEU A N 1
ATOM 698 C CA . LEU A 1 91 ? -10.209 6.236 6.707 1.00 91.19 91 LEU A CA 1
ATOM 699 C C . LEU A 1 91 ? -8.716 6.611 6.734 1.00 91.19 91 LEU A C 1
ATOM 701 O O . LEU A 1 91 ? -8.178 6.975 5.687 1.00 91.19 91 LEU A O 1
ATOM 705 N N . ARG A 1 92 ? -8.028 6.458 7.877 1.00 92.75 92 ARG A N 1
ATOM 706 C CA . ARG A 1 92 ? -6.562 6.588 8.000 1.00 92.75 92 ARG A CA 1
ATOM 707 C C . ARG A 1 92 ? -5.849 5.547 7.135 1.00 92.75 92 ARG A C 1
ATOM 709 O O . ARG A 1 92 ? -4.997 5.908 6.326 1.00 92.75 92 ARG A O 1
ATOM 716 N N . GLY A 1 93 ? -6.235 4.275 7.245 1.00 94.88 93 GLY A N 1
ATOM 717 C CA . GLY A 1 93 ? -5.669 3.183 6.449 1.00 94.88 93 GLY A CA 1
ATOM 718 C C . GLY A 1 93 ? -5.830 3.414 4.944 1.00 94.88 93 GLY A C 1
ATOM 719 O O . GLY A 1 93 ? -4.868 3.288 4.184 1.00 94.88 93 GLY A O 1
ATOM 720 N N . HIS A 1 94 ? -7.016 3.850 4.511 1.00 95.75 94 HIS A N 1
ATOM 721 C CA . HIS A 1 94 ? -7.261 4.240 3.124 1.00 95.75 94 HIS A CA 1
ATOM 722 C C . HIS A 1 94 ? -6.437 5.463 2.694 1.00 95.75 94 HIS A C 1
ATOM 724 O O . HIS A 1 94 ? -5.868 5.439 1.602 1.00 95.75 94 HIS A O 1
ATOM 730 N N . ALA A 1 95 ? -6.328 6.506 3.526 1.00 96.06 95 ALA A N 1
ATOM 731 C CA . ALA A 1 95 ? -5.519 7.689 3.226 1.00 96.06 95 ALA 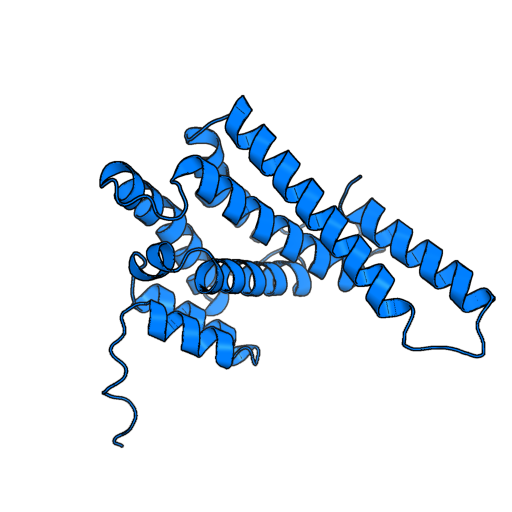A CA 1
ATOM 732 C C . ALA A 1 95 ? -4.052 7.318 2.976 1.00 96.06 95 ALA A C 1
ATOM 734 O O . ALA A 1 95 ? -3.491 7.697 1.948 1.00 96.06 95 ALA A O 1
ATOM 735 N N . LEU A 1 96 ? -3.468 6.509 3.865 1.00 96.69 96 LEU A N 1
ATOM 736 C CA . LEU A 1 96 ? -2.101 6.003 3.734 1.00 96.69 96 LEU A CA 1
ATOM 737 C C . LEU A 1 96 ? -1.923 5.150 2.467 1.00 96.69 96 LEU A C 1
ATOM 739 O O . LEU A 1 96 ? -0.910 5.286 1.782 1.00 96.69 96 LEU A O 1
ATOM 743 N N . ALA A 1 97 ? -2.904 4.310 2.116 1.00 97.94 97 ALA A N 1
ATOM 744 C CA . ALA A 1 97 ? -2.839 3.453 0.930 1.00 97.94 97 ALA A CA 1
ATOM 745 C C . ALA A 1 97 ? -2.821 4.271 -0.372 1.00 97.94 97 ALA A C 1
ATOM 747 O O . ALA A 1 97 ? -1.943 4.067 -1.211 1.00 97.94 97 ALA A O 1
ATOM 748 N N . TYR A 1 98 ? -3.734 5.241 -0.517 1.00 97.81 98 TYR A N 1
ATOM 749 C CA . TYR A 1 98 ? -3.729 6.159 -1.663 1.00 97.81 98 TYR A CA 1
ATOM 750 C C . TYR A 1 98 ? -2.456 7.015 -1.702 1.00 97.81 98 TYR A C 1
ATOM 752 O O . TYR A 1 98 ? -1.873 7.189 -2.769 1.00 97.81 98 TYR A O 1
ATOM 760 N N . PHE A 1 99 ? -1.997 7.517 -0.555 1.00 97.50 99 PHE A N 1
ATOM 761 C CA . PHE A 1 99 ? -0.811 8.369 -0.450 1.00 97.50 99 PHE A CA 1
ATOM 762 C C . PHE A 1 99 ? 0.468 7.639 -0.887 1.00 97.50 99 PHE A C 1
ATOM 764 O O . PHE A 1 99 ? 1.186 8.141 -1.749 1.00 97.50 99 PHE A O 1
ATOM 771 N N . VAL A 1 100 ? 0.718 6.426 -0.380 1.00 97.69 100 VAL A N 1
ATOM 772 C CA . VAL A 1 100 ? 1.892 5.615 -0.758 1.00 97.69 100 VAL A CA 1
ATOM 773 C C . VAL A 1 100 ? 1.868 5.236 -2.242 1.00 97.69 100 VAL A C 1
ATOM 775 O O . VAL A 1 100 ? 2.889 5.364 -2.920 1.00 97.69 100 VAL A O 1
ATOM 778 N N . VAL A 1 101 ? 0.704 4.843 -2.773 1.00 97.06 101 VAL A N 1
ATOM 779 C CA . VAL A 1 101 ? 0.536 4.527 -4.203 1.00 97.06 101 VAL A CA 1
ATOM 780 C C . VAL A 1 101 ? 0.819 5.742 -5.087 1.00 97.06 101 VAL A C 1
ATOM 782 O O . VAL A 1 101 ? 1.564 5.623 -6.059 1.00 97.06 101 VAL A O 1
ATOM 785 N N . LEU A 1 102 ? 0.284 6.917 -4.747 1.00 97.00 102 LEU A N 1
ATOM 786 C CA . LEU A 1 102 ? 0.481 8.139 -5.534 1.00 97.00 102 LEU A CA 1
ATOM 787 C C . LEU A 1 102 ? 1.927 8.654 -5.448 1.00 97.00 102 LEU A C 1
ATOM 789 O O . LEU A 1 102 ? 2.498 9.012 -6.476 1.00 97.00 102 LEU A O 1
ATOM 793 N N . CYS A 1 103 ? 2.563 8.598 -4.272 1.00 96.75 103 CYS A N 1
ATOM 794 C CA . CYS A 1 103 ? 3.992 8.888 -4.118 1.00 96.75 103 CYS A CA 1
ATOM 795 C C . CYS A 1 103 ? 4.857 7.987 -5.017 1.00 96.75 103 CYS A C 1
ATOM 797 O O . CYS A 1 103 ? 5.699 8.488 -5.765 1.00 96.75 103 CYS A O 1
ATOM 799 N N . GLY A 1 104 ? 4.619 6.669 -5.006 1.00 95.25 104 GLY A N 1
ATOM 800 C CA . GLY A 1 104 ? 5.307 5.731 -5.899 1.00 95.25 104 GLY A CA 1
ATOM 801 C C . GLY A 1 104 ? 5.019 5.996 -7.384 1.00 95.25 104 GLY A C 1
ATOM 802 O O . GLY A 1 104 ? 5.916 5.894 -8.221 1.00 95.25 104 GLY A O 1
ATOM 803 N N . ALA A 1 105 ? 3.787 6.392 -7.722 1.00 95.19 105 ALA A N 1
ATOM 804 C CA . ALA A 1 105 ? 3.381 6.676 -9.096 1.00 95.19 105 ALA A CA 1
ATOM 805 C C . ALA A 1 105 ? 4.085 7.919 -9.655 1.00 95.19 105 ALA A C 1
ATOM 807 O O . ALA A 1 105 ? 4.499 7.897 -10.813 1.00 95.19 105 ALA A O 1
ATOM 808 N N . PHE A 1 106 ? 4.307 8.954 -8.840 1.00 93.50 106 PHE A N 1
ATOM 809 C CA . PHE A 1 106 ? 5.139 10.097 -9.225 1.00 93.50 106 PHE A CA 1
ATOM 810 C C . PHE A 1 106 ? 6.636 9.737 -9.293 1.00 93.50 106 PHE A C 1
ATOM 812 O O . PHE A 1 106 ? 7.320 10.134 -10.235 1.00 93.50 106 PHE A O 1
ATOM 819 N N . ALA A 1 107 ? 7.141 8.933 -8.351 1.00 93.00 107 ALA A N 1
ATOM 820 C CA . ALA A 1 107 ? 8.560 8.570 -8.263 1.00 93.00 107 ALA A CA 1
ATOM 821 C C . ALA A 1 107 ? 9.059 7.583 -9.334 1.00 93.00 107 ALA A C 1
ATOM 823 O O . ALA A 1 107 ? 10.243 7.603 -9.695 1.00 93.00 107 ALA A O 1
ATOM 824 N N . TRP A 1 108 ? 8.185 6.699 -9.818 1.00 92.75 108 TRP A N 1
ATOM 825 C CA . TRP A 1 108 ? 8.540 5.614 -10.739 1.00 92.75 108 TRP A CA 1
ATOM 826 C C . TRP A 1 108 ? 7.734 5.627 -12.041 1.00 92.75 108 TRP A C 1
ATOM 828 O O . TRP A 1 108 ? 8.209 5.091 -13.044 1.00 92.75 108 TRP A O 1
ATOM 838 N N . GLY A 1 109 ? 6.548 6.237 -12.057 1.00 91.44 109 GLY A N 1
ATOM 839 C CA . GLY A 1 109 ? 5.560 6.073 -13.121 1.00 91.44 109 GLY A CA 1
ATOM 840 C C . GLY A 1 109 ? 4.797 4.750 -12.999 1.00 91.44 109 GLY A C 1
ATOM 841 O O . GLY A 1 109 ? 5.372 3.717 -12.637 1.00 91.44 109 GLY A O 1
ATOM 842 N N . VAL A 1 110 ? 3.504 4.787 -13.342 1.00 88.56 110 VAL A N 1
ATOM 843 C CA . VAL A 1 110 ? 2.594 3.626 -13.350 1.00 88.56 110 VAL A CA 1
ATOM 844 C C . VAL A 1 110 ? 3.152 2.526 -14.261 1.00 88.56 110 VAL A C 1
ATOM 846 O O . VAL A 1 110 ? 3.730 1.565 -13.758 1.00 88.56 110 VAL A O 1
ATOM 849 N N . ASP A 1 111 ? 3.127 2.730 -15.580 1.00 84.25 111 ASP A N 1
ATOM 850 C CA . ASP A 1 111 ? 3.579 1.739 -16.571 1.00 84.25 111 ASP A CA 1
ATOM 851 C C . ASP A 1 111 ? 5.028 1.938 -17.046 1.00 84.25 111 ASP A C 1
ATOM 853 O O . ASP A 1 111 ? 5.415 1.512 -18.136 1.00 84.25 111 ASP A O 1
ATOM 857 N N . SER A 1 112 ? 5.864 2.610 -16.248 1.00 80.75 112 SER A N 1
ATOM 858 C CA . SER A 1 112 ? 7.250 2.875 -16.640 1.00 80.75 112 SER A CA 1
ATOM 859 C C . SER A 1 112 ? 8.059 1.581 -16.715 1.00 80.75 112 SER A C 1
ATOM 861 O O . SER A 1 112 ? 8.353 0.956 -15.691 1.00 80.75 112 SER A O 1
ATOM 863 N N . ARG A 1 113 ? 8.449 1.220 -17.944 1.00 82.81 113 ARG A N 1
ATOM 864 C CA . ARG A 1 113 ? 9.314 0.075 -18.283 1.00 82.81 113 ARG A CA 1
ATOM 865 C C . ARG A 1 113 ? 10.812 0.414 -18.261 1.00 82.81 113 ARG A C 1
ATOM 867 O O . ARG A 1 113 ? 11.636 -0.414 -18.636 1.00 82.81 113 ARG A O 1
ATOM 874 N N . SER A 1 114 ? 11.182 1.628 -17.843 1.00 89.62 114 SER A N 1
ATOM 875 C CA . SER A 1 114 ? 12.587 2.028 -17.706 1.00 89.62 114 SER A CA 1
ATOM 876 C C . SER A 1 114 ? 13.296 1.141 -16.680 1.00 89.62 114 SER A C 1
ATOM 878 O O . SER A 1 114 ? 12.828 1.011 -15.549 1.00 89.62 114 SER A O 1
ATOM 880 N N . SER A 1 115 ? 14.452 0.577 -17.039 1.00 87.38 115 SER A N 1
ATOM 881 C CA . SER A 1 115 ? 15.251 -0.286 -16.154 1.00 87.38 115 SER A CA 1
ATOM 882 C C . SER A 1 115 ? 15.660 0.415 -14.852 1.00 87.38 115 SER A C 1
ATOM 884 O O . SER A 1 115 ? 15.688 -0.208 -13.790 1.00 87.38 115 SER A O 1
ATOM 886 N N . ALA A 1 116 ? 15.906 1.729 -14.910 1.00 88.25 116 ALA A N 1
ATOM 887 C CA . ALA A 1 116 ? 16.173 2.557 -13.739 1.00 88.25 116 ALA A CA 1
ATOM 888 C C . ALA A 1 116 ? 14.925 2.767 -12.865 1.00 88.25 116 ALA A C 1
ATOM 890 O O . ALA A 1 116 ? 15.058 2.850 -11.646 1.00 88.25 116 ALA A O 1
ATOM 891 N N . SER A 1 117 ? 13.726 2.829 -13.458 1.00 88.62 117 SER A N 1
ATOM 892 C CA . SER A 1 117 ? 12.469 2.869 -12.699 1.00 88.62 117 SER A CA 1
ATOM 893 C C . SER A 1 117 ? 12.202 1.521 -12.029 1.00 88.62 117 SER A C 1
ATOM 895 O O . SER A 1 117 ? 12.152 1.468 -10.801 1.00 88.62 117 SER A O 1
ATOM 897 N N . LYS A 1 118 ? 12.177 0.432 -12.812 1.00 90.94 118 LYS A N 1
ATOM 898 C CA . LYS A 1 118 ? 12.024 -0.951 -12.334 1.00 90.94 118 LYS A CA 1
ATOM 899 C C . LYS A 1 118 ? 12.948 -1.257 -11.155 1.00 90.94 118 LYS A C 1
ATOM 901 O O . LYS A 1 118 ? 12.465 -1.612 -10.088 1.00 90.94 118 LYS A O 1
ATOM 906 N N . ARG A 1 119 ? 14.262 -1.029 -11.288 1.00 91.50 119 ARG A N 1
ATOM 907 C CA . ARG A 1 119 ? 15.230 -1.302 -10.207 1.00 91.50 119 ARG A CA 1
ATOM 908 C C . ARG A 1 119 ? 14.903 -0.547 -8.911 1.00 91.50 119 ARG A C 1
ATOM 910 O O . ARG A 1 119 ? 15.004 -1.126 -7.835 1.00 91.50 119 ARG A O 1
ATOM 917 N N . ARG A 1 120 ? 14.510 0.731 -8.997 1.00 92.06 120 ARG A N 1
ATOM 918 C CA . ARG A 1 120 ? 14.128 1.543 -7.823 1.00 92.06 120 ARG A CA 1
ATOM 919 C C . ARG A 1 120 ? 12.808 1.068 -7.217 1.00 92.06 120 ARG A C 1
ATOM 921 O O . ARG A 1 120 ? 12.707 0.978 -6.000 1.00 92.06 120 ARG A O 1
ATOM 928 N N . ARG A 1 121 ? 11.817 0.772 -8.062 1.00 93.56 121 ARG A N 1
ATOM 929 C CA . ARG A 1 121 ? 10.504 0.255 -7.665 1.00 93.56 121 ARG A CA 1
ATOM 930 C C . ARG A 1 121 ? 10.670 -1.065 -6.915 1.00 93.56 121 ARG A C 1
ATOM 932 O O . ARG A 1 121 ? 10.232 -1.155 -5.779 1.00 93.56 121 ARG A O 1
ATOM 939 N N . GLN A 1 122 ? 11.392 -2.026 -7.493 1.00 92.56 122 GLN A N 1
ATOM 940 C CA . GLN A 1 122 ? 11.705 -3.314 -6.867 1.00 92.56 122 GLN A CA 1
ATOM 941 C C . GLN A 1 122 ? 12.410 -3.150 -5.515 1.00 92.56 122 GLN A C 1
ATOM 943 O O . GLN A 1 122 ? 11.963 -3.727 -4.533 1.00 92.56 122 GLN A O 1
ATOM 948 N N . ALA A 1 123 ? 13.451 -2.315 -5.429 1.00 93.88 123 ALA A N 1
ATOM 949 C CA . ALA A 1 123 ? 14.215 -2.140 -4.191 1.00 93.88 123 ALA A CA 1
ATOM 950 C C . ALA A 1 123 ? 13.422 -1.497 -3.034 1.00 93.88 123 ALA A C 1
ATOM 952 O O . ALA A 1 123 ? 13.696 -1.788 -1.875 1.00 93.88 123 ALA A O 1
ATOM 953 N N . ILE A 1 124 ? 12.464 -0.609 -3.321 1.00 95.94 124 ILE A N 1
ATOM 954 C CA . ILE A 1 124 ? 11.705 0.115 -2.285 1.00 95.94 124 ILE A CA 1
ATOM 955 C C . ILE A 1 124 ? 10.361 -0.561 -1.993 1.00 95.94 124 ILE A C 1
ATOM 957 O O . ILE A 1 124 ? 10.008 -0.756 -0.832 1.00 95.94 124 ILE A O 1
ATOM 961 N N . LEU A 1 125 ? 9.612 -0.939 -3.032 1.00 95.12 125 LEU A N 1
ATOM 962 C CA . LEU A 1 125 ? 8.321 -1.613 -2.888 1.00 95.12 125 LEU A CA 1
ATOM 963 C C . LEU A 1 125 ? 8.487 -3.075 -2.455 1.00 95.12 125 LEU A C 1
ATOM 965 O O . LEU A 1 125 ? 7.638 -3.570 -1.721 1.00 95.12 125 LEU A O 1
ATOM 969 N N . GLY A 1 126 ? 9.588 -3.731 -2.846 1.00 95.19 126 GLY A N 1
ATOM 970 C CA . GLY A 1 126 ? 9.980 -5.053 -2.351 1.00 95.19 126 GLY A CA 1
ATOM 971 C C . GLY A 1 126 ? 10.151 -5.043 -0.836 1.00 95.19 126 GLY A C 1
ATOM 972 O O . GLY A 1 126 ? 9.345 -5.654 -0.146 1.00 95.19 126 GLY A O 1
ATOM 973 N N . SER A 1 127 ? 11.085 -4.246 -0.300 1.00 96.38 127 SER A N 1
ATOM 974 C CA . SER A 1 127 ? 11.293 -4.154 1.156 1.00 96.38 127 SER A CA 1
ATOM 975 C C . SER A 1 127 ? 10.067 -3.684 1.944 1.00 96.38 127 SER A C 1
ATOM 977 O O . SER A 1 127 ? 9.851 -4.122 3.074 1.00 96.38 127 SER A O 1
ATOM 979 N N . HIS A 1 128 ? 9.213 -2.843 1.355 1.00 97.62 128 HIS A N 1
ATOM 980 C CA . HIS A 1 128 ? 7.947 -2.469 1.990 1.00 97.62 128 HIS A CA 1
ATOM 981 C C . HIS A 1 128 ? 6.934 -3.628 2.036 1.00 97.62 128 HIS A C 1
ATOM 983 O O . HIS A 1 128 ? 6.223 -3.805 3.028 1.00 97.62 128 HIS A O 1
ATOM 989 N N . LEU A 1 129 ? 6.890 -4.467 0.997 1.00 97.44 129 LEU A N 1
ATOM 990 C CA . LEU A 1 129 ? 6.067 -5.678 0.982 1.00 97.44 129 LEU A CA 1
ATOM 991 C C . LEU A 1 129 ? 6.678 -6.821 1.810 1.00 97.44 129 LEU A C 1
ATOM 993 O O . LEU A 1 129 ? 5.919 -7.588 2.388 1.00 97.44 129 LEU A O 1
ATOM 997 N N . GLU A 1 130 ? 8.003 -6.898 1.961 1.00 97.62 130 GLU A N 1
ATOM 998 C CA . GLU A 1 130 ? 8.701 -7.793 2.903 1.00 97.62 130 GLU A CA 1
ATOM 999 C C . GLU A 1 130 ? 8.353 -7.454 4.363 1.00 97.62 130 GLU A C 1
ATOM 1001 O O . GLU A 1 130 ? 8.094 -8.353 5.172 1.00 97.62 130 GLU A O 1
ATOM 1006 N N . PHE A 1 131 ? 8.277 -6.160 4.702 1.00 97.44 131 PHE A N 1
ATOM 1007 C CA . PHE A 1 131 ? 7.766 -5.690 5.993 1.00 97.44 131 PHE A CA 1
ATOM 1008 C C . PHE A 1 131 ? 6.300 -6.103 6.199 1.00 97.44 131 PHE A C 1
ATOM 1010 O O . PHE A 1 131 ? 5.960 -6.686 7.231 1.00 97.44 131 PHE A O 1
ATOM 1017 N N . ILE A 1 132 ? 5.439 -5.877 5.200 1.00 97.44 132 ILE A N 1
ATOM 1018 C CA . ILE A 1 132 ? 4.021 -6.271 5.245 1.00 97.44 132 ILE A CA 1
ATOM 1019 C C . ILE A 1 132 ? 3.862 -7.795 5.383 1.00 97.44 132 ILE A C 1
ATOM 1021 O O . ILE A 1 132 ? 3.101 -8.246 6.235 1.00 97.44 132 ILE A O 1
ATOM 1025 N N . ALA A 1 133 ? 4.604 -8.592 4.614 1.00 97.50 133 ALA A N 1
ATOM 1026 C CA . ALA A 1 133 ? 4.654 -10.050 4.725 1.00 97.50 133 ALA A CA 1
ATOM 1027 C C . ALA A 1 133 ? 5.071 -10.488 6.139 1.00 97.50 133 ALA A C 1
ATOM 1029 O O . ALA A 1 133 ? 4.407 -11.308 6.770 1.00 97.50 133 ALA A O 1
ATOM 1030 N N . SER A 1 134 ? 6.108 -9.862 6.700 1.00 96.69 134 SER A N 1
ATOM 1031 C CA . SER A 1 134 ? 6.588 -10.160 8.054 1.00 96.69 134 SER A CA 1
ATOM 1032 C C . SER A 1 134 ? 5.563 -9.823 9.147 1.00 96.69 134 SER A C 1
ATOM 1034 O O . SER A 1 134 ? 5.451 -10.551 10.135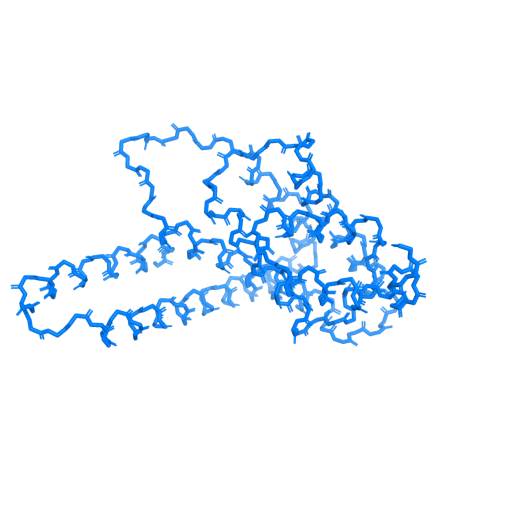 1.00 96.69 134 SER A O 1
ATOM 1036 N N . VAL A 1 135 ? 4.762 -8.773 8.956 1.00 94.81 135 VAL A N 1
ATOM 1037 C CA . VAL A 1 135 ? 3.604 -8.451 9.807 1.00 94.81 135 VAL A CA 1
ATOM 1038 C C . VAL A 1 135 ? 2.47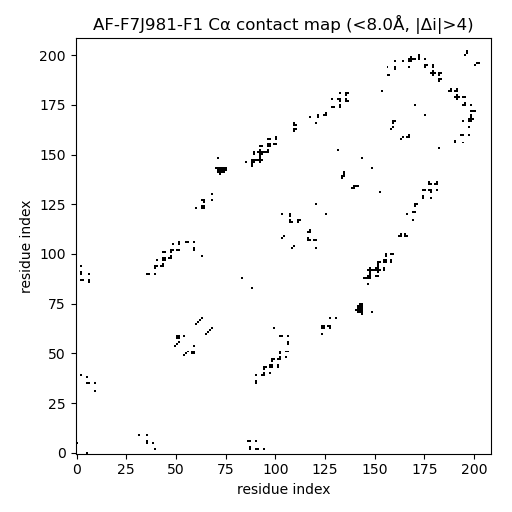2 -9.482 9.642 1.00 94.81 135 VAL A C 1
ATOM 1040 O O . VAL A 1 135 ? 1.892 -9.926 10.633 1.00 94.81 135 VAL A O 1
ATOM 1043 N N . LEU A 1 136 ? 2.163 -9.909 8.413 1.00 95.12 136 LEU A N 1
ATOM 1044 C CA . LEU A 1 136 ? 1.093 -10.875 8.102 1.00 95.12 136 LEU A CA 1
ATOM 1045 C C . LEU A 1 136 ? 1.409 -12.318 8.533 1.00 95.12 136 LEU A C 1
ATOM 1047 O O . LEU A 1 136 ? 0.499 -13.091 8.860 1.00 95.12 136 LEU A O 1
ATOM 1051 N N . ASP A 1 137 ? 2.692 -12.668 8.570 1.00 94.25 137 ASP A N 1
ATOM 1052 C CA . ASP A 1 137 ? 3.212 -13.911 9.142 1.00 94.25 137 ASP A CA 1
ATOM 1053 C C . ASP A 1 137 ? 3.247 -13.883 10.682 1.00 94.25 137 ASP A C 1
ATOM 1055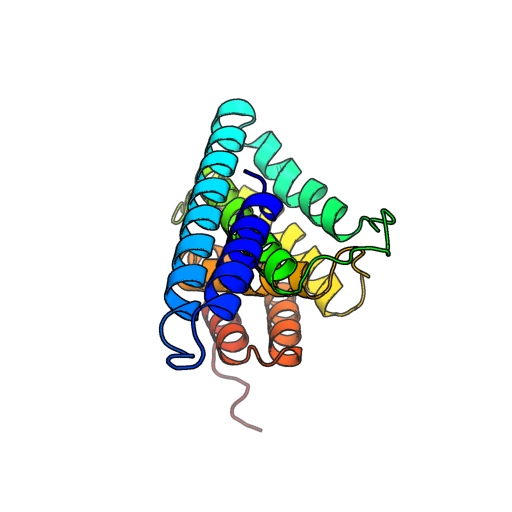 O O . ASP A 1 137 ? 3.451 -14.922 11.304 1.00 94.25 137 ASP A O 1
ATOM 1059 N N . GLY A 1 138 ? 3.064 -12.713 11.310 1.00 92.19 138 GLY A N 1
ATOM 1060 C CA . GLY A 1 138 ? 3.174 -12.533 12.762 1.00 92.19 138 GLY A CA 1
ATOM 1061 C C . GLY A 1 138 ? 4.613 -12.470 13.291 1.00 92.19 138 GLY A C 1
ATOM 1062 O O . GLY A 1 138 ? 4.813 -12.504 14.503 1.00 92.19 138 GLY A O 1
ATOM 1063 N N . LYS A 1 139 ? 5.616 -12.349 12.408 1.00 94.12 139 LYS A N 1
ATOM 1064 C CA . LYS A 1 139 ? 7.037 -12.162 12.767 1.00 94.12 139 LYS A CA 1
ATOM 1065 C C . LYS A 1 139 ? 7.298 -10.775 13.370 1.00 94.12 139 LYS A C 1
ATOM 1067 O O . LYS A 1 139 ? 8.261 -10.598 14.109 1.00 94.12 139 LYS A O 1
ATOM 1072 N N . ILE A 1 140 ? 6.454 -9.797 13.034 1.00 91.69 140 ILE A N 1
ATOM 1073 C CA . ILE A 1 140 ? 6.530 -8.403 13.484 1.00 91.69 140 ILE A CA 1
ATOM 1074 C C . ILE A 1 140 ? 5.186 -7.994 14.098 1.00 91.69 140 ILE A C 1
ATOM 1076 O O . ILE A 1 140 ? 4.136 -8.166 13.477 1.00 91.69 140 ILE A O 1
ATOM 1080 N N . SER A 1 141 ? 5.215 -7.415 15.299 1.00 89.69 141 SER A N 1
ATOM 1081 C CA . SER A 1 141 ? 4.049 -6.800 15.938 1.00 89.69 141 SER A CA 1
ATOM 1082 C C . SER A 1 141 ? 3.865 -5.344 15.495 1.00 89.69 141 SER A C 1
ATOM 1084 O O . SER A 1 141 ? 4.825 -4.597 15.325 1.00 89.69 141 SER A O 1
ATOM 1086 N N . VAL A 1 142 ? 2.608 -4.932 15.313 1.00 88.81 142 VAL A N 1
ATOM 1087 C CA . VAL A 1 142 ? 2.220 -3.570 14.907 1.00 88.81 142 VAL A CA 1
ATOM 1088 C C . VAL A 1 142 ? 1.735 -2.791 16.133 1.00 88.81 142 VAL A C 1
ATOM 1090 O O . VAL A 1 142 ? 0.981 -3.332 16.942 1.00 88.81 142 VAL A O 1
ATOM 1093 N N . GLY A 1 143 ? 2.158 -1.531 16.267 1.00 87.06 143 GLY A N 1
ATOM 1094 C CA . GLY A 1 143 ? 1.812 -0.645 17.384 1.00 87.06 143 GLY A CA 1
ATOM 1095 C C . GLY A 1 143 ? 0.530 0.178 17.194 1.00 87.06 143 GLY A C 1
ATOM 1096 O O . GLY A 1 143 ? -0.084 0.564 18.188 1.00 87.06 143 GLY A O 1
ATOM 1097 N N . CYS A 1 144 ? 0.109 0.427 15.947 1.00 83.94 144 CYS A N 1
ATOM 1098 C CA . CYS A 1 144 ? -1.109 1.189 15.622 1.00 83.94 144 CYS A CA 1
ATOM 1099 C C . CYS A 1 144 ? -2.417 0.362 15.701 1.00 83.94 144 CYS A C 1
ATOM 1101 O O . CYS A 1 144 ? -2.417 -0.837 15.992 1.00 83.94 144 CYS A O 1
ATOM 1103 N N . GLU A 1 145 ? -3.565 0.990 15.422 1.00 87.19 145 GLU A N 1
ATOM 1104 C CA . GLU A 1 145 ? -4.879 0.354 15.543 1.00 87.19 145 GLU A CA 1
ATOM 1105 C C . GLU A 1 145 ? -5.129 -0.712 14.461 1.00 87.19 145 GLU A C 1
ATOM 1107 O O . GLU A 1 145 ? -4.840 -0.523 13.279 1.00 87.19 145 GLU A O 1
ATOM 1112 N N . THR A 1 146 ? -5.750 -1.832 14.849 1.00 89.56 146 THR A N 1
ATOM 1113 C CA . THR A 1 146 ? -5.960 -2.997 13.973 1.00 89.56 146 THR A CA 1
ATOM 1114 C C . THR A 1 146 ? -6.712 -2.682 12.678 1.00 89.56 146 THR A C 1
ATOM 1116 O O . THR A 1 146 ? -6.368 -3.226 11.630 1.00 89.56 146 THR A O 1
ATOM 1119 N N . ALA A 1 147 ? -7.712 -1.798 12.720 1.00 91.19 147 ALA A N 1
ATOM 1120 C CA . ALA A 1 147 ? -8.438 -1.376 11.524 1.00 91.19 147 ALA A CA 1
ATOM 1121 C C . ALA A 1 147 ? -7.568 -0.528 10.578 1.00 91.19 147 ALA A C 1
ATOM 1123 O O . ALA A 1 147 ? -7.682 -0.684 9.361 1.00 91.19 147 ALA A O 1
ATOM 1124 N N . THR A 1 148 ? -6.640 0.282 11.103 1.00 92.62 148 THR A N 1
ATOM 1125 C CA . THR A 1 148 ? -5.759 1.148 10.307 1.00 92.62 148 THR A CA 1
ATOM 1126 C C . THR A 1 148 ? -4.835 0.331 9.413 1.00 92.62 148 THR A C 1
ATOM 1128 O O . THR A 1 148 ? -4.871 0.475 8.189 1.00 92.62 148 THR A O 1
ATOM 1131 N N . TRP A 1 149 ? -4.033 -0.571 9.990 1.00 92.94 149 TRP A N 1
ATOM 1132 C CA . TRP A 1 149 ? -3.037 -1.316 9.213 1.00 92.94 149 TRP A CA 1
ATOM 1133 C C . TRP A 1 149 ? -3.653 -2.416 8.333 1.00 92.94 149 TRP A C 1
ATOM 1135 O O . TRP A 1 149 ? -3.183 -2.636 7.214 1.00 92.94 149 TRP A O 1
ATOM 1145 N N . ARG A 1 150 ? -4.761 -3.044 8.760 1.00 94.88 150 ARG A N 1
ATOM 1146 C CA . ARG A 1 150 ? -5.516 -3.985 7.907 1.00 94.88 150 ARG A CA 1
ATOM 1147 C C . ARG A 1 150 ? -6.129 -3.302 6.690 1.00 94.88 150 ARG A C 1
ATOM 1149 O O . ARG A 1 150 ? -6.042 -3.833 5.579 1.00 94.88 150 ARG A O 1
ATOM 1156 N N . THR A 1 151 ? -6.727 -2.127 6.886 1.00 95.56 151 THR A N 1
ATOM 1157 C CA . THR A 1 151 ? -7.320 -1.338 5.796 1.00 95.56 151 THR A CA 1
ATOM 1158 C C . THR A 1 151 ? -6.244 -0.768 4.879 1.00 95.56 151 THR A C 1
ATOM 1160 O O . THR A 1 151 ? -6.416 -0.790 3.662 1.00 95.56 151 THR A O 1
ATOM 1163 N N . TYR A 1 152 ? -5.100 -0.359 5.437 1.00 97.50 152 TYR A N 1
ATOM 1164 C CA . TYR A 1 152 ? -3.929 0.039 4.661 1.00 97.50 152 TYR A CA 1
ATOM 1165 C C . TYR A 1 152 ? -3.440 -1.072 3.726 1.00 97.50 152 TYR A C 1
ATOM 1167 O O . TYR A 1 152 ? -3.387 -0.855 2.519 1.00 97.50 152 TYR A O 1
ATOM 1175 N N . ILE A 1 153 ? -3.137 -2.268 4.247 1.00 97.69 153 ILE A N 1
ATOM 1176 C CA . ILE A 1 153 ? -2.647 -3.393 3.430 1.00 97.69 153 ILE A CA 1
ATOM 1177 C C . ILE A 1 153 ? -3.695 -3.798 2.391 1.00 97.69 153 ILE A C 1
ATOM 1179 O O . ILE A 1 153 ? -3.377 -3.912 1.208 1.00 97.69 153 ILE A O 1
ATOM 1183 N N . SER A 1 154 ? -4.959 -3.946 2.806 1.00 97.56 154 SER A N 1
ATOM 1184 C CA . SER A 1 154 ? -6.054 -4.295 1.891 1.00 97.56 154 SER A CA 1
ATOM 1185 C C . SER A 1 154 ? -6.196 -3.264 0.766 1.00 97.56 154 SER A C 1
ATOM 1187 O O . SER A 1 154 ? -6.357 -3.636 -0.395 1.00 97.56 154 SER A O 1
ATOM 1189 N N . GLY A 1 155 ? -6.111 -1.969 1.091 1.00 97.38 155 GLY A N 1
ATOM 1190 C CA . GLY A 1 155 ? -6.196 -0.868 0.135 1.00 97.38 155 GLY A CA 1
ATOM 1191 C C . GLY A 1 155 ? -4.984 -0.777 -0.793 1.00 97.38 155 GLY A C 1
ATOM 1192 O O . GLY A 1 155 ? -5.164 -0.621 -1.998 1.00 97.38 155 GLY A O 1
ATOM 1193 N N . LEU A 1 156 ? -3.769 -0.925 -0.258 1.00 97.88 156 LEU A N 1
ATOM 1194 C CA . LEU A 1 156 ? -2.516 -0.920 -1.017 1.00 97.88 156 LEU A CA 1
ATOM 1195 C C . LEU A 1 156 ? -2.511 -2.046 -2.053 1.00 97.88 156 LEU A C 1
ATOM 1197 O O . LEU A 1 156 ? -2.312 -1.781 -3.237 1.00 97.88 156 LEU A O 1
ATOM 1201 N N . VAL A 1 157 ? -2.801 -3.280 -1.629 1.00 97.94 157 VAL A N 1
ATOM 1202 C CA . VAL A 1 157 ? -2.856 -4.434 -2.535 1.00 97.94 157 VAL A CA 1
ATOM 1203 C C . VAL A 1 157 ? -3.982 -4.264 -3.558 1.00 97.94 157 VAL A C 1
ATOM 1205 O O . VAL A 1 157 ? -3.744 -4.478 -4.743 1.00 97.94 157 VAL A O 1
ATOM 1208 N N . SER A 1 158 ? -5.169 -3.789 -3.150 1.00 97.69 158 SER A N 1
ATOM 1209 C CA . SER A 1 158 ? -6.281 -3.509 -4.080 1.00 97.69 158 SER A CA 1
ATOM 1210 C C . SER A 1 158 ? -5.898 -2.502 -5.168 1.00 97.69 158 SER A C 1
ATOM 1212 O O . SER A 1 158 ? -6.208 -2.714 -6.340 1.00 97.69 158 SER A O 1
ATOM 1214 N N . LEU A 1 159 ? -5.202 -1.420 -4.805 1.00 97.12 159 LEU A N 1
ATOM 1215 C CA . LEU A 1 159 ? -4.715 -0.416 -5.753 1.00 97.12 159 LEU A CA 1
ATOM 1216 C C . LEU A 1 159 ? -3.599 -0.969 -6.648 1.00 97.12 159 LEU A C 1
ATOM 1218 O O . LEU A 1 159 ? -3.589 -0.685 -7.845 1.00 97.12 159 LEU A O 1
ATOM 1222 N N . MET A 1 160 ? -2.699 -1.794 -6.103 1.00 95.62 160 MET A N 1
ATOM 1223 C CA . MET A 1 160 ? -1.651 -2.441 -6.891 1.00 95.62 160 MET A CA 1
ATOM 1224 C C . MET A 1 160 ? -2.231 -3.373 -7.958 1.00 95.62 160 MET A C 1
ATOM 1226 O O . MET A 1 160 ? -1.887 -3.226 -9.128 1.00 95.62 160 MET A O 1
ATOM 1230 N N . VAL A 1 161 ? -3.151 -4.276 -7.599 1.00 95.50 161 VAL A N 1
ATOM 1231 C CA . VAL A 1 161 ? -3.738 -5.210 -8.576 1.00 95.50 161 VAL A CA 1
ATOM 1232 C C . VAL A 1 161 ? -4.653 -4.521 -9.593 1.00 95.50 161 VAL A C 1
ATOM 1234 O O . VAL A 1 161 ? -4.689 -4.930 -10.748 1.00 95.50 161 VAL A O 1
ATOM 1237 N N . SER A 1 162 ? -5.366 -3.461 -9.190 1.00 94.38 162 SER A N 1
ATOM 1238 C CA . SER A 1 162 ? -6.364 -2.799 -10.049 1.00 94.38 162 SER A CA 1
ATOM 1239 C C . SER A 1 162 ? -5.779 -1.721 -10.963 1.00 94.38 162 SER A C 1
ATOM 1241 O O . SER A 1 162 ? -6.367 -1.417 -11.999 1.00 94.38 162 SER A O 1
ATOM 1243 N N . CYS A 1 163 ? -4.674 -1.082 -10.564 1.00 92.62 163 CYS A N 1
ATOM 1244 C CA . CYS A 1 163 ? -4.155 0.115 -11.237 1.00 92.62 163 CYS A CA 1
ATOM 1245 C C . CYS A 1 163 ? -2.655 0.057 -11.552 1.00 92.62 163 CYS A C 1
ATOM 1247 O O . CYS A 1 163 ? -2.182 0.885 -12.323 1.00 92.62 163 CYS A O 1
ATOM 1249 N N . LEU A 1 164 ? -1.902 -0.875 -10.957 1.00 94.06 164 LEU A N 1
ATOM 1250 C CA . LEU A 1 164 ? -0.443 -0.960 -11.072 1.00 94.06 164 LEU A CA 1
ATOM 1251 C C . LEU A 1 164 ? 0.031 -2.412 -11.352 1.00 94.06 164 LEU A C 1
ATOM 1253 O O . LEU A 1 164 ? 0.992 -2.858 -10.722 1.00 94.06 164 LEU A O 1
ATOM 1257 N N . PRO A 1 165 ? -0.598 -3.196 -12.256 1.00 91.06 165 PRO A N 1
ATOM 1258 C CA . PRO A 1 165 ? -0.321 -4.633 -12.380 1.00 91.06 165 PRO A CA 1
ATOM 1259 C C . PRO A 1 165 ? 1.148 -4.938 -12.714 1.00 91.06 165 PRO A C 1
ATOM 1261 O O . PRO A 1 165 ? 1.706 -5.908 -12.203 1.00 91.06 165 PRO A O 1
ATOM 1264 N N . LEU A 1 166 ? 1.822 -4.067 -13.478 1.00 91.31 166 LEU A N 1
ATOM 1265 C CA . LEU A 1 166 ? 3.262 -4.184 -13.736 1.00 91.31 166 LEU A CA 1
ATOM 1266 C C . LEU A 1 166 ? 4.109 -4.111 -12.458 1.00 91.31 166 LEU A C 1
ATOM 1268 O O . LEU A 1 166 ? 5.154 -4.747 -12.394 1.00 91.31 166 LEU A O 1
ATOM 1272 N N . TRP A 1 167 ? 3.673 -3.389 -11.423 1.00 94.25 167 TRP A N 1
ATOM 1273 C CA . TRP A 1 167 ? 4.385 -3.352 -10.145 1.00 94.25 167 TRP A CA 1
ATOM 1274 C C . TRP A 1 167 ? 4.287 -4.698 -9.428 1.00 94.25 167 TRP A C 1
ATOM 1276 O O . TRP A 1 167 ? 5.269 -5.123 -8.833 1.00 94.25 167 TRP A O 1
ATOM 1286 N N . VAL A 1 168 ? 3.140 -5.384 -9.519 1.00 94.50 168 VAL A N 1
ATOM 1287 C CA . VAL A 1 168 ? 2.942 -6.725 -8.941 1.00 94.50 168 VAL A CA 1
ATOM 1288 C C . VAL A 1 168 ? 3.868 -7.744 -9.612 1.00 94.50 168 VAL A C 1
ATOM 1290 O O . VAL A 1 168 ? 4.552 -8.482 -8.910 1.00 94.50 168 VAL A O 1
ATOM 1293 N N . THR A 1 169 ? 3.984 -7.713 -10.948 1.00 91.50 169 THR A N 1
ATOM 1294 C CA . THR A 1 169 ? 4.877 -8.610 -11.723 1.00 91.50 169 THR A CA 1
ATOM 1295 C C . THR A 1 169 ? 6.378 -8.433 -11.438 1.00 91.50 169 THR A C 1
ATOM 1297 O O . THR A 1 169 ? 7.209 -9.132 -12.016 1.00 91.50 169 THR A O 1
ATOM 1300 N N . GLU A 1 170 ? 6.753 -7.460 -10.604 1.00 90.81 170 GLU A N 1
ATOM 1301 C CA . GLU A 1 170 ? 8.141 -7.134 -10.274 1.00 90.81 170 GLU A CA 1
ATOM 1302 C C . GLU A 1 170 ? 8.540 -7.493 -8.834 1.00 90.81 170 GLU A C 1
ATOM 1304 O O . GLU A 1 170 ? 9.718 -7.359 -8.496 1.00 90.81 170 GLU A O 1
ATOM 1309 N N . ILE A 1 171 ? 7.600 -7.957 -8.007 1.00 93.50 171 ILE A N 1
ATOM 1310 C CA . ILE A 1 171 ? 7.842 -8.374 -6.617 1.00 93.50 171 ILE A CA 1
ATOM 1311 C C . ILE A 1 171 ? 8.225 -9.859 -6.558 1.00 93.50 171 ILE A C 1
ATOM 1313 O O . ILE A 1 171 ? 7.824 -10.651 -7.407 1.00 93.50 171 ILE A O 1
ATOM 1317 N N . ASP A 1 172 ? 9.000 -10.230 -5.539 1.00 93.38 172 ASP A N 1
ATOM 1318 C CA . ASP A 1 172 ? 9.344 -11.618 -5.232 1.00 93.38 172 ASP A CA 1
ATOM 1319 C C . ASP A 1 172 ? 8.100 -12.494 -4.958 1.00 93.38 172 ASP A C 1
ATOM 1321 O O . ASP A 1 172 ? 7.152 -12.078 -4.282 1.00 93.38 172 ASP A O 1
ATOM 1325 N N . THR A 1 173 ? 8.099 -13.729 -5.469 1.00 93.12 173 THR A N 1
ATOM 1326 C CA . THR A 1 173 ? 6.932 -14.622 -5.394 1.00 93.12 173 THR A CA 1
ATOM 1327 C C . THR A 1 173 ? 6.637 -15.136 -3.990 1.00 93.12 173 THR A C 1
ATOM 1329 O O . THR A 1 173 ? 5.470 -15.389 -3.685 1.00 93.12 173 THR A O 1
ATOM 1332 N N . GLU A 1 174 ? 7.635 -15.269 -3.115 1.00 94.69 174 GLU A N 1
ATOM 1333 C CA . GLU A 1 174 ? 7.427 -15.717 -1.733 1.00 94.69 174 GLU A CA 1
ATOM 1334 C C . GLU A 1 174 ? 6.864 -14.587 -0.869 1.00 94.69 174 GLU A C 1
ATOM 1336 O O . GLU A 1 174 ? 5.972 -14.821 -0.046 1.00 94.69 174 GLU A O 1
ATOM 1341 N N . VAL A 1 175 ? 7.276 -13.343 -1.137 1.00 96.62 175 VAL A N 1
ATOM 1342 C CA . VAL A 1 175 ? 6.634 -12.147 -0.569 1.00 96.62 175 VAL A CA 1
ATOM 1343 C C . VAL A 1 175 ? 5.159 -12.092 -0.984 1.00 96.62 175 VAL A C 1
ATOM 1345 O O . VAL A 1 175 ? 4.284 -11.968 -0.124 1.00 96.62 175 VAL A O 1
ATOM 1348 N N . LEU A 1 176 ? 4.843 -12.276 -2.273 1.00 96.56 176 LEU A N 1
ATOM 1349 C CA . LEU A 1 176 ? 3.450 -12.298 -2.747 1.00 96.56 176 LEU A CA 1
ATOM 1350 C C . LEU A 1 176 ? 2.628 -13.461 -2.154 1.00 96.56 176 LEU A C 1
ATOM 1352 O O . LEU A 1 176 ? 1.461 -13.258 -1.807 1.00 96.56 176 LEU A O 1
ATOM 1356 N N . LYS A 1 177 ? 3.221 -14.650 -1.961 1.00 96.44 177 LYS A N 1
ATOM 1357 C CA . LYS A 1 177 ? 2.584 -15.790 -1.267 1.00 96.44 177 LYS A CA 1
ATOM 1358 C C . LYS A 1 177 ? 2.264 -15.488 0.197 1.00 96.44 177 LYS A C 1
ATOM 1360 O O . LYS A 1 177 ? 1.146 -15.771 0.628 1.00 96.44 177 LYS A O 1
ATOM 1365 N N . SER A 1 178 ? 3.194 -14.899 0.955 1.00 97.31 178 SER A N 1
ATOM 1366 C CA . SER A 1 178 ? 2.940 -14.496 2.349 1.00 97.31 178 SER A CA 1
ATOM 1367 C C . SER A 1 178 ? 1.830 -13.441 2.424 1.00 97.31 178 SER A C 1
ATOM 1369 O O . SER A 1 178 ? 0.869 -13.615 3.179 1.00 97.31 178 SER A O 1
ATOM 1371 N N . VAL A 1 179 ? 1.877 -12.408 1.570 1.00 97.56 179 VAL A N 1
ATOM 1372 C CA . VAL A 1 179 ? 0.834 -11.369 1.525 1.00 97.56 179 VAL A CA 1
ATOM 1373 C C . VAL A 1 179 ? -0.535 -11.957 1.169 1.00 97.56 179 VAL A C 1
ATOM 1375 O O . VAL A 1 179 ? -1.524 -11.660 1.841 1.00 97.56 179 VAL A O 1
ATOM 1378 N N . SER A 1 180 ? -0.598 -12.848 0.175 1.00 97.19 180 SER A N 1
ATOM 1379 C CA . SER A 1 180 ? -1.818 -13.578 -0.190 1.00 97.19 180 SER A CA 1
ATOM 1380 C C . SER A 1 180 ? -2.347 -14.424 0.979 1.00 97.19 180 SER A C 1
ATOM 1382 O O . SER A 1 180 ? -3.504 -14.273 1.371 1.00 97.19 180 SER A O 1
ATOM 1384 N N . SER A 1 181 ? -1.497 -15.223 1.633 1.00 97.38 181 SER A N 1
ATOM 1385 C CA . SER A 1 181 ? -1.851 -16.007 2.830 1.00 97.38 181 SER A CA 1
ATOM 1386 C C . SER A 1 181 ? -2.389 -15.129 3.971 1.00 97.38 181 SER A C 1
ATOM 1388 O O . SER A 1 181 ? -3.394 -15.464 4.604 1.00 97.38 181 SER A O 1
ATOM 1390 N N . GLY A 1 182 ? -1.782 -13.962 4.199 1.00 96.31 182 GLY A N 1
ATOM 1391 C CA . GLY A 1 182 ? -2.266 -12.951 5.141 1.00 96.31 182 GLY A CA 1
ATOM 1392 C C . GLY A 1 182 ? -3.669 -12.430 4.817 1.00 96.31 182 GLY A C 1
ATOM 1393 O O . GLY A 1 182 ? -4.518 -12.344 5.703 1.00 96.31 182 GLY A O 1
ATOM 1394 N N . LEU A 1 183 ? -3.937 -12.142 3.542 1.00 96.75 183 LEU A N 1
ATOM 1395 C CA . LEU A 1 183 ? -5.245 -11.696 3.056 1.00 96.75 183 LEU A CA 1
ATOM 1396 C C . LEU A 1 183 ? -6.318 -12.794 3.167 1.00 96.75 183 LEU A C 1
ATOM 1398 O O . LEU A 1 183 ? -7.438 -12.506 3.602 1.00 96.75 183 LEU A O 1
ATOM 1402 N N . ARG A 1 184 ? -5.975 -14.057 2.874 1.00 96.38 184 ARG A N 1
ATOM 1403 C CA . ARG A 1 184 ? -6.864 -15.220 3.081 1.00 96.38 184 ARG A CA 1
ATOM 1404 C C . ARG A 1 184 ? -7.310 -15.346 4.538 1.00 96.38 184 ARG A C 1
ATOM 1406 O O . ARG A 1 184 ? -8.505 -15.452 4.806 1.00 96.38 184 ARG A O 1
ATOM 1413 N N . LYS A 1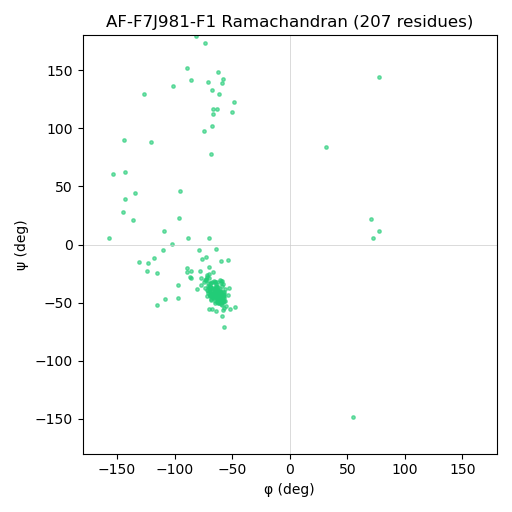 185 ? -6.379 -15.205 5.494 1.00 95.69 185 LYS A N 1
ATOM 1414 C CA . LYS A 1 185 ? -6.667 -15.193 6.948 1.00 95.69 185 LYS A CA 1
ATOM 1415 C C . LYS A 1 185 ? -7.624 -14.065 7.384 1.00 95.69 185 LYS A C 1
ATOM 1417 O O . LYS A 1 185 ? -8.119 -14.099 8.508 1.00 95.69 185 LYS A O 1
ATOM 1422 N N . TRP A 1 186 ? -7.883 -13.062 6.538 1.00 94.00 186 TRP A N 1
ATOM 1423 C CA . TRP A 1 186 ? -8.850 -11.976 6.779 1.00 94.00 186 TRP A CA 1
ATOM 1424 C C . TRP A 1 186 ? -10.106 -12.063 5.893 1.00 94.00 186 TRP A C 1
ATOM 1426 O O . TRP A 1 186 ? -10.864 -11.095 5.814 1.00 94.00 186 TRP A O 1
ATOM 1436 N N . GLY A 1 187 ? -10.325 -13.182 5.195 1.00 94.50 187 GLY A N 1
ATOM 1437 C CA . GLY A 1 187 ? -11.465 -13.360 4.289 1.00 94.50 187 GLY A CA 1
ATOM 1438 C C . GLY A 1 187 ? -11.387 -12.518 3.008 1.00 94.50 187 GLY A C 1
ATOM 1439 O O . GLY A 1 187 ? -12.413 -12.245 2.389 1.00 94.50 187 GLY A O 1
ATOM 1440 N N . LYS A 1 188 ? -10.191 -12.075 2.599 1.00 96.00 188 LYS A N 1
ATOM 1441 C CA . LYS A 1 188 ? -9.957 -11.317 1.355 1.00 96.00 188 LYS A CA 1
ATOM 1442 C C . LYS A 1 188 ? -9.532 -12.241 0.205 1.00 96.00 188 LYS A C 1
ATOM 1444 O O . LYS A 1 188 ? -8.578 -11.941 -0.505 1.00 96.00 188 LYS A O 1
ATOM 1449 N N . GLU A 1 189 ? -10.240 -13.358 0.043 1.00 96.12 189 GLU A N 1
ATOM 1450 C CA . GLU A 1 189 ? -9.891 -14.456 -0.874 1.00 96.12 189 GLU A CA 1
ATOM 1451 C C . GLU A 1 189 ? -9.711 -13.989 -2.329 1.00 96.12 189 GLU A C 1
ATOM 1453 O O . GLU A 1 189 ? -8.634 -14.155 -2.887 1.00 96.12 189 GLU A O 1
ATOM 1458 N N . GLU A 1 190 ? -10.695 -13.290 -2.903 1.00 95.94 190 GLU A N 1
ATOM 1459 C CA . GLU A 1 190 ? -10.618 -12.751 -4.275 1.00 95.94 190 GLU A CA 1
ATOM 1460 C C . GLU A 1 190 ? -9.366 -11.886 -4.507 1.00 95.94 190 GLU A C 1
ATOM 1462 O O . GLU A 1 190 ? -8.665 -12.019 -5.508 1.00 95.94 190 GLU A O 1
ATOM 1467 N N . LEU A 1 191 ? -9.038 -11.016 -3.544 1.00 97.00 191 LEU A N 1
ATOM 1468 C CA . LEU A 1 191 ? -7.861 -10.149 -3.619 1.00 97.00 191 LEU A CA 1
ATOM 1469 C C . LEU A 1 191 ? -6.559 -10.956 -3.502 1.00 97.00 191 LEU A C 1
ATOM 1471 O O . LEU A 1 191 ? -5.572 -10.637 -4.164 1.00 97.00 191 LEU A O 1
ATOM 1475 N N . ALA A 1 192 ? -6.566 -12.003 -2.677 1.00 96.50 192 ALA A N 1
ATOM 1476 C CA . ALA A 1 192 ? -5.450 -12.919 -2.487 1.00 96.50 192 ALA A CA 1
ATOM 1477 C C . ALA A 1 192 ? -5.182 -13.779 -3.738 1.00 96.50 192 ALA A C 1
ATOM 1479 O O . ALA A 1 192 ? -4.017 -14.014 -4.062 1.00 96.50 192 ALA A O 1
ATOM 1480 N N . ILE A 1 193 ? -6.232 -14.196 -4.457 1.00 95.50 193 ILE A N 1
ATOM 1481 C CA . ILE A 1 193 ? -6.147 -14.910 -5.741 1.00 95.50 193 ILE A CA 1
ATOM 1482 C C . ILE A 1 193 ? -5.590 -13.980 -6.823 1.00 95.50 193 ILE A C 1
ATOM 1484 O O . ILE A 1 193 ? -4.551 -14.284 -7.409 1.00 95.50 193 ILE A O 1
ATOM 1488 N N . VAL A 1 194 ? -6.219 -12.817 -7.040 1.00 96.25 194 VAL A N 1
ATOM 1489 C CA . VAL A 1 194 ? -5.806 -11.857 -8.084 1.00 96.25 194 VAL A CA 1
ATOM 1490 C C . VAL A 1 194 ? -4.356 -11.393 -7.886 1.00 96.25 194 VAL A C 1
ATOM 1492 O O . VAL A 1 194 ? -3.623 -11.246 -8.866 1.00 96.25 194 VAL A O 1
ATOM 1495 N N . LEU A 1 195 ? -3.905 -11.226 -6.636 1.00 96.12 195 LEU A N 1
ATOM 1496 C CA . LEU A 1 195 ? -2.508 -10.907 -6.323 1.00 96.12 195 LEU A CA 1
ATOM 1497 C C . LEU A 1 195 ? -1.529 -11.972 -6.842 1.00 96.12 195 LEU A C 1
ATOM 1499 O O . LEU A 1 195 ? -0.518 -11.620 -7.448 1.00 96.12 195 LEU A O 1
ATOM 1503 N N . LEU A 1 196 ? -1.820 -13.261 -6.633 1.00 94.50 196 LEU A N 1
ATOM 1504 C CA . LEU A 1 196 ? -0.953 -14.352 -7.097 1.00 94.50 196 LEU A CA 1
ATOM 1505 C C . LEU A 1 196 ? -1.014 -14.520 -8.620 1.00 94.50 196 LEU A C 1
ATOM 1507 O O . LEU A 1 196 ? 0.028 -14.719 -9.243 1.00 94.50 196 LEU A O 1
ATOM 1511 N N . SER A 1 197 ? -2.198 -14.370 -9.226 1.00 92.12 197 SER A N 1
ATOM 1512 C CA . SER A 1 197 ? -2.368 -14.416 -10.685 1.00 92.12 197 SER A CA 1
ATOM 1513 C C . SER A 1 197 ? -1.566 -13.324 -11.402 1.00 92.12 197 SER A C 1
ATOM 1515 O O . SER A 1 197 ? -0.958 -13.588 -12.438 1.00 92.12 197 SER A O 1
ATOM 1517 N N . LEU A 1 198 ? -1.513 -12.108 -10.843 1.00 91.38 198 LEU A N 1
ATOM 1518 C CA . LEU A 1 198 ? -0.668 -11.021 -11.355 1.00 91.38 198 LEU A CA 1
ATOM 1519 C C . LEU A 1 198 ? 0.812 -11.171 -10.968 1.00 91.38 198 LEU A C 1
ATOM 1521 O O . LEU A 1 198 ? 1.676 -10.645 -11.663 1.00 91.38 198 LEU A O 1
ATOM 1525 N N . GLY A 1 199 ? 1.123 -11.913 -9.905 1.00 84.75 199 GLY A N 1
ATOM 1526 C CA . GLY A 1 199 ? 2.488 -12.228 -9.470 1.00 84.75 199 GLY A CA 1
ATOM 1527 C C . GLY A 1 199 ? 3.259 -13.196 -1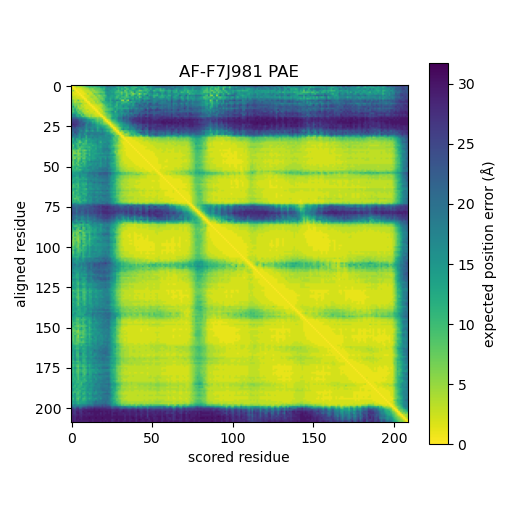0.374 1.00 84.75 199 GLY A C 1
ATOM 1528 O O . GLY A 1 199 ? 4.347 -13.627 -10.009 1.00 84.75 199 GLY A O 1
ATOM 1529 N N . GLY A 1 200 ? 2.704 -13.593 -11.525 1.00 73.31 200 GLY A N 1
ATOM 1530 C CA . GLY A 1 200 ? 3.357 -14.511 -12.465 1.00 73.31 200 GLY A CA 1
ATOM 1531 C C . GLY A 1 200 ? 3.416 -15.972 -12.001 1.00 73.31 200 GLY A C 1
ATOM 1532 O O . GLY A 1 200 ? 3.995 -16.808 -12.699 1.00 73.31 200 GLY A O 1
ATOM 1533 N N . LEU A 1 201 ? 2.792 -16.310 -10.867 1.00 58.19 201 LEU A N 1
ATOM 1534 C CA . LEU A 1 201 ? 2.612 -17.694 -10.435 1.00 58.19 201 LEU A CA 1
ATOM 1535 C C . LEU A 1 201 ? 1.650 -18.388 -11.402 1.00 58.19 201 LEU A C 1
ATOM 1537 O O . LEU A 1 201 ? 0.436 -18.194 -11.343 1.00 58.19 201 LEU A O 1
ATOM 1541 N N . ARG A 1 202 ? 2.216 -19.188 -12.316 1.00 49.47 202 ARG A N 1
ATOM 1542 C CA . ARG A 1 202 ? 1.470 -19.978 -13.305 1.00 49.47 202 ARG A CA 1
ATOM 1543 C C . ARG A 1 202 ? 0.363 -20.777 -12.619 1.00 49.47 202 ARG A C 1
ATOM 1545 O O . ARG A 1 202 ? 0.628 -21.719 -11.877 1.00 49.47 202 ARG A O 1
ATOM 1552 N N . THR A 1 203 ? -0.877 -20.430 -12.936 1.00 42.59 203 THR A N 1
ATOM 1553 C CA . THR A 1 203 ? -2.096 -21.128 -12.520 1.00 42.59 203 THR A CA 1
ATOM 1554 C C . THR A 1 203 ? -2.186 -22.494 -13.205 1.00 42.59 203 THR A C 1
ATOM 1556 O O . THR A 1 203 ? -2.872 -22.628 -14.218 1.00 42.59 203 THR A O 1
ATOM 1559 N N . MET A 1 204 ? -1.430 -23.487 -12.718 1.00 45.22 204 MET A N 1
ATOM 1560 C CA . MET A 1 204 ? -1.404 -24.818 -13.342 1.00 45.22 204 MET A CA 1
ATOM 1561 C C . MET A 1 204 ? -0.972 -26.002 -12.458 1.00 45.22 204 MET A C 1
ATOM 1563 O O . MET A 1 204 ? -0.850 -27.088 -13.007 1.00 45.22 204 MET A O 1
ATOM 1567 N N . ASP A 1 205 ? -0.745 -25.827 -11.147 1.00 43.16 205 ASP A N 1
ATOM 1568 C CA . ASP A 1 205 ? -0.139 -26.885 -10.302 1.00 43.16 205 ASP A CA 1
ATOM 1569 C C . ASP A 1 205 ? -0.684 -26.950 -8.852 1.00 43.16 205 ASP A C 1
ATOM 1571 O O . ASP A 1 205 ? 0.014 -27.328 -7.922 1.00 43.16 205 ASP A O 1
ATOM 1575 N N . TYR A 1 206 ? -1.940 -26.530 -8.645 1.00 44.88 206 TYR A N 1
ATOM 1576 C CA . TYR A 1 206 ? -2.704 -26.704 -7.387 1.00 44.88 206 TYR A CA 1
ATOM 1577 C C . TYR A 1 206 ? -4.190 -26.999 -7.681 1.00 44.88 206 TYR A C 1
ATOM 1579 O O . TYR A 1 206 ? -5.099 -26.462 -7.051 1.00 44.88 206 TYR A O 1
ATOM 1587 N N . ALA A 1 207 ? -4.432 -27.811 -8.712 1.00 37.69 207 ALA A N 1
ATOM 1588 C CA . ALA A 1 207 ? -5.758 -28.290 -9.118 1.00 37.69 207 ALA A CA 1
ATOM 1589 C C . ALA A 1 207 ? -5.741 -29.798 -9.453 1.00 37.69 207 ALA A C 1
ATOM 1591 O O . ALA A 1 207 ? -6.584 -30.275 -10.211 1.00 37.69 207 ALA A O 1
ATOM 1592 N N . ALA A 1 208 ? -4.739 -30.515 -8.935 1.00 36.19 208 ALA A N 1
ATOM 1593 C CA . ALA A 1 208 ? -4.479 -31.928 -9.187 1.00 36.19 208 ALA A CA 1
ATOM 1594 C C . ALA A 1 208 ? -3.723 -32.562 -8.000 1.00 36.19 208 ALA A C 1
ATOM 1596 O O . ALA A 1 208 ? -2.579 -32.971 -8.156 1.00 36.19 208 ALA A O 1
ATOM 1597 N N . ASP A 1 209 ? -4.355 -32.533 -6.821 1.00 34.09 209 ASP A N 1
ATOM 1598 C CA . ASP A 1 209 ? -4.335 -33.568 -5.763 1.00 34.09 209 ASP A CA 1
ATOM 1599 C C . ASP A 1 209 ? -5.318 -33.165 -4.640 1.00 34.09 209 ASP A C 1
ATOM 1601 O O . ASP A 1 209 ? -5.319 -31.970 -4.255 1.00 34.09 209 ASP A O 1
#

Nearest PDB structures (foldseek):
  5do7-assembly2_C  TM=1.716E-01  e=8.202E+00  Homo sapiens